Protein AF-A0A3E1DWM0-F1 (afdb_monomer_lite)

Sequence (313 aa):
MKTPSNPVRLPIPLLAAGVLSLGSLPLTLEAAPRDLDRDGRPNISDSDIDNDGLPNGRDRNVDGGVARSGPLRGRYIGDRLNNDNKAESDIDGDGLSDDSSAEKDIDGDGRSDDSPSETDIDGDGRSDDSPSESDIDGDGKADDSADENDIDGDGIKDEFDDDGDGDGRDDDDDNDDDGDGRGDADDSDDDGDGVDDEDEVSVIAPGVVGDGSAPVALTGLRYKFAEGDDQETEILSFTSATGGVKTEVADVDGFTYTYSPNSTTAVVTVQYGVGKYDEFTFDFATGSFIRKRYRENLLERTKTGNFALVVAS

Foldseek 3Di:
DDDDDDDDDDDDDDDDPDPPPPPPPPPPPPPDFDQFQPQPDHLLQDQQRQQCPDGQLQFQQRQWDQRCDGPRHRDITDDPAGLLDLVQFQRSVRPDGLLDLVQQQRSSNPDGLLDLPQQQRSSNPDGLLDLPAFQRSSNNDGLLDLVAFQSSSNNAGLLADQQRSSNNDGLVRDQQSSSNNDGPVRDQCSSSNNAGLVRLPDDPQQACLDPLWDDPACAQWKKAWAWDSRRQRWIWHRNDRFKTWTDGPPDIAIWGWDWAGDTQWIWMWTGRDDQWIKIWIDGSNRQKIWIFTTHNVDGDDIIITGMYIDDDD

Radius of gyration: 29.32 Å; chains: 1; bounding box: 111×58×64 Å

Secondary structure (DSSP, 8-state):
--PPPPP-PPPPP----------------PPPPP-SS-SS--GGG-SSTT-SSS-GGG-TTTT-SB-SSTTTTTSB-S-S--TT-TT---TT-SSS-TT-TT---TT-SSS-TT-TT---TT-SSS-TT-TT---TT-SSS-TT-TT---TT-SSS-GGG-SSTT-SSS-GGG-S-TT-SSS-TTS-S-TTSSSS-TTTS-----S---SSSS--S--TT-EEEEEESSS----EEE--SSSEEEEEETTEEEEEEEEEEEETTEEEEEEEEETTEEEEEEEETTTTEEEEEEEETTEEEEEEEEEEEE----

pLDDT: mean 83.76, std 17.11, range [36.0, 98.25]

Structure (mmCIF, N/CA/C/O backbone):
data_AF-A0A3E1DWM0-F1
#
_entry.id   AF-A0A3E1DWM0-F1
#
loop_
_atom_site.group_PDB
_atom_site.id
_atom_site.type_symbol
_atom_site.label_atom_id
_atom_site.label_alt_id
_atom_site.label_comp_id
_atom_site.label_asym_id
_atom_site.label_entity_id
_atom_site.label_seq_id
_atom_site.pdbx_PDB_ins_code
_atom_site.Cartn_x
_atom_site.Cartn_y
_atom_site.Cartn_z
_atom_site.occupancy
_atom_site.B_iso_or_equiv
_atom_site.auth_seq_id
_atom_site.auth_comp_id
_atom_site.auth_asym_id
_atom_site.auth_atom_id
_atom_site.pdbx_PDB_model_num
ATOM 1 N N . MET A 1 1 ? 88.925 -34.215 -24.231 1.00 50.19 1 MET A N 1
ATOM 2 C CA . MET A 1 1 ? 87.473 -34.085 -24.477 1.00 50.19 1 MET A CA 1
ATOM 3 C C . MET A 1 1 ? 86.787 -35.176 -23.683 1.00 50.19 1 MET A C 1
ATOM 5 O O . MET A 1 1 ? 86.954 -36.343 -24.002 1.00 50.19 1 MET A O 1
ATOM 9 N N . LYS A 1 2 ? 86.208 -34.802 -22.542 1.00 46.47 2 LYS A N 1
ATOM 10 C CA . LYS A 1 2 ? 85.783 -35.716 -21.479 1.00 46.47 2 LYS A CA 1
ATOM 11 C C . LYS A 1 2 ? 84.257 -35.699 -21.454 1.00 46.47 2 LYS A C 1
ATOM 13 O O . LYS A 1 2 ? 83.664 -34.631 -21.351 1.00 46.47 2 LYS A O 1
ATOM 18 N N . THR A 1 3 ? 83.669 -36.867 -21.657 1.00 46.03 3 THR A N 1
ATOM 19 C CA . THR A 1 3 ? 82.230 -37.138 -21.643 1.00 46.03 3 THR A CA 1
ATOM 20 C C . THR A 1 3 ? 81.609 -36.731 -20.299 1.00 46.03 3 THR A C 1
ATOM 22 O O . THR A 1 3 ? 82.227 -36.980 -19.259 1.00 46.03 3 THR A O 1
ATOM 25 N N . PRO A 1 4 ? 80.421 -36.095 -20.278 1.00 50.09 4 PRO A N 1
ATOM 26 C CA . PRO A 1 4 ? 79.774 -35.716 -19.031 1.00 50.09 4 PRO A CA 1
ATOM 27 C C . PRO A 1 4 ? 79.092 -36.925 -18.377 1.00 50.09 4 PRO A C 1
ATOM 29 O O . PRO A 1 4 ? 78.392 -37.709 -19.015 1.00 50.09 4 PRO A O 1
ATOM 32 N N . SER A 1 5 ? 79.349 -37.061 -17.082 1.00 50.28 5 SER A N 1
ATOM 33 C CA . SER A 1 5 ? 78.816 -38.051 -16.152 1.00 50.28 5 SER A CA 1
ATOM 34 C C . SER A 1 5 ? 77.384 -37.715 -15.716 1.00 50.28 5 SER A C 1
ATOM 36 O O . SER A 1 5 ? 77.127 -36.601 -15.263 1.00 50.28 5 SER A O 1
ATOM 38 N N . ASN A 1 6 ? 76.487 -38.702 -15.794 1.00 44.97 6 ASN A N 1
ATOM 39 C CA . ASN A 1 6 ? 75.121 -38.679 -15.255 1.00 44.97 6 ASN A CA 1
ATOM 40 C C . ASN A 1 6 ? 75.083 -38.440 -13.733 1.00 44.97 6 ASN A C 1
ATOM 42 O O . ASN A 1 6 ? 75.775 -39.160 -13.007 1.00 44.97 6 ASN A O 1
ATOM 46 N N . PRO A 1 7 ? 74.189 -37.573 -13.222 1.00 47.88 7 PRO A N 1
ATOM 47 C CA . PRO A 1 7 ? 73.792 -37.603 -11.822 1.00 47.88 7 PRO A CA 1
ATOM 48 C C . PRO A 1 7 ? 72.501 -38.422 -11.590 1.00 47.88 7 PRO A C 1
ATOM 50 O O . PRO A 1 7 ? 71.431 -38.129 -12.111 1.00 47.88 7 PRO A O 1
ATOM 53 N N . VAL A 1 8 ? 72.685 -39.494 -10.815 1.00 44.50 8 VAL A N 1
ATOM 54 C CA . VAL A 1 8 ? 71.842 -40.119 -9.772 1.00 44.50 8 VAL A CA 1
ATOM 55 C C . VAL A 1 8 ? 70.334 -39.784 -9.731 1.00 44.50 8 VAL A C 1
ATOM 57 O O . VAL A 1 8 ? 69.932 -38.681 -9.372 1.00 44.50 8 VAL A O 1
ATOM 60 N N . ARG A 1 9 ? 69.494 -40.812 -9.949 1.00 43.44 9 ARG A N 1
ATOM 61 C CA . ARG A 1 9 ? 68.070 -40.848 -9.561 1.00 43.44 9 ARG A CA 1
ATOM 62 C C . ARG A 1 9 ? 67.940 -41.090 -8.051 1.00 43.44 9 ARG A C 1
ATOM 64 O O . ARG A 1 9 ? 68.366 -42.134 -7.564 1.00 43.44 9 ARG A O 1
ATOM 71 N N . LEU A 1 10 ? 67.315 -40.155 -7.339 1.00 45.75 10 LEU A N 1
ATOM 72 C CA . LEU A 1 10 ? 66.813 -40.342 -5.972 1.00 45.75 10 LEU A CA 1
ATOM 73 C C . LEU A 1 10 ? 65.446 -41.065 -6.006 1.00 45.75 10 LEU A C 1
ATOM 75 O O . LEU A 1 10 ? 64.678 -40.842 -6.946 1.00 45.75 10 LEU A O 1
ATOM 79 N N . PRO A 1 11 ? 65.124 -41.933 -5.028 1.00 43.66 11 PRO A N 1
ATOM 80 C CA . PRO A 1 11 ? 63.838 -42.623 -4.974 1.00 43.66 11 PRO A CA 1
ATOM 81 C C . PRO A 1 11 ? 62.716 -41.668 -4.535 1.00 43.66 11 PRO A C 1
ATOM 83 O O . PRO A 1 11 ? 62.858 -40.937 -3.558 1.00 43.66 11 PRO A O 1
ATOM 86 N N . ILE A 1 12 ? 61.596 -41.702 -5.259 1.00 45.56 12 ILE A N 1
ATOM 87 C CA . ILE A 1 12 ? 60.350 -41.003 -4.917 1.00 45.56 12 ILE A CA 1
ATOM 88 C C . ILE A 1 12 ? 59.654 -41.807 -3.806 1.00 45.56 12 ILE A C 1
ATOM 90 O O . ILE A 1 12 ? 59.365 -42.985 -4.037 1.00 45.56 12 ILE A O 1
ATOM 94 N N . PRO A 1 13 ? 59.369 -41.239 -2.620 1.00 43.28 13 PRO A N 1
ATOM 95 C CA . PRO A 1 13 ? 58.519 -41.907 -1.650 1.00 43.28 13 PRO A CA 1
ATOM 96 C C . PRO A 1 13 ? 57.056 -41.830 -2.106 1.00 43.28 13 PRO A C 1
ATOM 98 O O . PRO A 1 13 ? 56.538 -40.771 -2.452 1.00 43.28 13 PRO A O 1
ATOM 101 N N . LEU A 1 14 ? 56.410 -42.993 -2.103 1.00 40.00 14 LEU A N 1
ATOM 102 C CA . LEU A 1 14 ? 54.977 -43.194 -2.272 1.00 40.00 14 LEU A CA 1
ATOM 103 C C . LEU A 1 14 ? 54.240 -42.519 -1.101 1.00 40.00 14 LEU A C 1
ATOM 105 O O . LEU A 1 14 ? 54.298 -43.025 0.019 1.00 40.00 14 LEU A O 1
ATOM 109 N N . LEU A 1 15 ? 53.566 -41.389 -1.342 1.00 40.62 15 LEU A N 1
ATOM 110 C CA . LEU A 1 15 ? 52.611 -40.830 -0.383 1.00 40.62 15 LEU A CA 1
ATOM 111 C C . LEU A 1 15 ? 51.207 -41.324 -0.738 1.00 40.62 15 LEU A C 1
ATOM 113 O O . LEU A 1 15 ? 50.760 -41.211 -1.878 1.00 40.62 15 LEU A O 1
ATOM 117 N N . ALA A 1 16 ? 50.564 -41.930 0.253 1.00 39.81 16 ALA A N 1
ATOM 118 C CA . ALA A 1 16 ? 49.257 -42.552 0.170 1.00 39.81 16 ALA A CA 1
ATOM 119 C C . ALA A 1 16 ? 48.183 -41.582 -0.347 1.00 39.81 16 ALA A C 1
ATOM 121 O O . ALA A 1 16 ? 48.083 -40.444 0.110 1.00 39.81 16 ALA A O 1
ATOM 122 N N . ALA A 1 17 ? 47.351 -42.076 -1.265 1.00 41.78 17 ALA A N 1
ATOM 123 C CA . ALA A 1 17 ? 46.104 -41.443 -1.660 1.00 41.78 17 ALA A CA 1
ATOM 124 C C . ALA A 1 17 ? 45.137 -41.449 -0.465 1.00 41.78 17 ALA A C 1
ATOM 126 O O . ALA A 1 17 ? 44.418 -42.419 -0.231 1.00 41.78 17 ALA A O 1
ATOM 127 N N . GLY A 1 18 ? 45.154 -40.371 0.316 1.00 36.00 18 GLY A N 1
ATOM 128 C CA . GLY A 1 18 ? 44.034 -40.008 1.167 1.00 36.00 18 GLY A CA 1
ATOM 129 C C . GLY A 1 18 ? 42.954 -39.417 0.275 1.00 36.00 18 GLY A C 1
ATOM 130 O O . GLY A 1 18 ? 43.118 -38.316 -0.245 1.00 36.00 18 GLY A O 1
ATOM 131 N N . VAL A 1 19 ? 41.876 -40.165 0.063 1.00 44.84 19 VAL A N 1
ATOM 132 C CA . VAL A 1 19 ? 40.652 -39.635 -0.535 1.00 44.84 19 VAL A CA 1
ATOM 133 C C . VAL A 1 19 ? 40.092 -38.630 0.469 1.00 44.84 19 VAL A C 1
ATOM 135 O O . VAL A 1 19 ? 39.430 -39.015 1.430 1.00 44.84 19 VAL A O 1
ATOM 138 N N . LEU A 1 20 ? 40.398 -37.342 0.295 1.00 39.47 20 LEU A N 1
ATOM 139 C CA . LEU A 1 20 ? 39.540 -36.308 0.855 1.00 39.47 20 LEU A CA 1
ATOM 140 C C . LEU A 1 20 ? 38.238 -36.393 0.067 1.00 39.47 20 LEU A C 1
ATOM 142 O O . LEU A 1 20 ? 38.153 -35.945 -1.074 1.00 39.47 20 LEU A O 1
ATOM 146 N N . SER A 1 21 ? 37.243 -37.022 0.684 1.00 42.66 21 SER A N 1
ATOM 147 C CA . SER A 1 21 ? 35.851 -36.769 0.360 1.00 42.66 21 SER A CA 1
ATOM 148 C C . SER A 1 21 ? 35.626 -35.279 0.598 1.00 42.66 21 SER A C 1
ATOM 150 O O . SER A 1 21 ? 35.383 -34.863 1.729 1.00 42.66 21 SER A O 1
ATOM 152 N N . LEU A 1 22 ? 35.776 -34.470 -0.452 1.00 46.69 22 LEU A N 1
ATOM 153 C CA . LEU A 1 22 ? 35.145 -33.162 -0.511 1.00 46.69 22 LEU A CA 1
ATOM 154 C C . LEU A 1 22 ? 33.659 -33.463 -0.378 1.00 46.69 22 LEU A C 1
ATOM 156 O O . LEU A 1 22 ? 33.051 -33.999 -1.302 1.00 46.69 22 LEU A O 1
ATOM 160 N N . GLY A 1 23 ? 33.123 -33.251 0.824 1.00 40.44 23 GLY A N 1
ATOM 161 C CA . GLY A 1 23 ? 31.688 -33.243 1.020 1.00 40.44 23 GLY A CA 1
ATOM 162 C C . GLY A 1 23 ? 31.119 -32.320 -0.042 1.00 40.44 23 GLY A C 1
ATOM 163 O O . GLY A 1 23 ? 31.532 -31.164 -0.137 1.00 40.44 23 GLY A O 1
ATOM 164 N N . SER A 1 24 ? 30.260 -32.867 -0.893 1.00 51.25 24 SER A N 1
ATOM 165 C CA . SER A 1 24 ? 29.415 -32.086 -1.775 1.00 51.25 24 SER A CA 1
ATOM 166 C C . SER A 1 24 ? 28.518 -31.259 -0.867 1.00 51.25 24 SER A C 1
ATOM 168 O O . SER A 1 24 ? 27.457 -31.713 -0.450 1.00 51.25 24 SER A O 1
ATOM 170 N N . LEU A 1 25 ? 28.996 -30.079 -0.475 1.00 46.84 25 LEU A N 1
ATOM 171 C CA . LEU A 1 25 ? 28.098 -29.022 -0.061 1.00 46.84 25 LEU A CA 1
ATOM 172 C C . LEU A 1 25 ? 27.201 -28.789 -1.280 1.00 46.84 25 LEU A C 1
ATOM 174 O O . LEU A 1 25 ? 27.746 -28.651 -2.383 1.00 46.84 25 LEU A O 1
ATOM 178 N N . PRO A 1 26 ? 25.868 -28.829 -1.144 1.00 48.09 26 PRO A N 1
ATOM 179 C CA . PRO A 1 26 ? 25.040 -28.274 -2.191 1.00 48.09 26 PRO A CA 1
ATOM 180 C C . PRO A 1 26 ? 25.473 -26.813 -2.308 1.00 48.09 26 PRO A C 1
ATOM 182 O O . PRO A 1 26 ? 25.295 -26.033 -1.379 1.00 48.09 26 PRO A O 1
ATOM 185 N N . LEU A 1 27 ? 26.142 -26.472 -3.410 1.00 45.16 27 LEU A N 1
ATOM 186 C CA . LEU A 1 27 ? 26.156 -25.095 -3.859 1.00 45.16 27 LEU A CA 1
ATOM 187 C C . LEU A 1 27 ? 24.697 -24.862 -4.247 1.00 45.16 27 LEU A C 1
ATOM 189 O O . LEU A 1 27 ? 24.260 -25.327 -5.301 1.00 45.16 27 LEU A O 1
ATOM 193 N N . THR A 1 28 ? 23.913 -24.277 -3.348 1.00 43.97 28 THR A N 1
ATOM 194 C CA . THR A 1 28 ? 22.756 -23.511 -3.786 1.00 43.97 28 THR A CA 1
ATOM 195 C C . THR A 1 28 ? 23.352 -22.450 -4.693 1.00 43.97 28 THR A C 1
ATOM 197 O O . THR A 1 28 ? 24.105 -21.582 -4.261 1.00 43.97 28 THR A O 1
ATOM 200 N N . LEU A 1 29 ? 23.189 -22.657 -5.995 1.00 45.78 29 LEU A N 1
ATOM 201 C CA . LEU A 1 29 ? 23.486 -21.646 -6.983 1.00 45.78 29 LEU A CA 1
ATOM 202 C C . LEU A 1 29 ? 22.360 -20.628 -6.809 1.00 45.78 29 LEU A C 1
ATOM 204 O O . LEU A 1 29 ? 21.345 -20.739 -7.486 1.00 45.78 29 LEU A O 1
ATOM 208 N N . GLU A 1 30 ? 22.479 -19.735 -5.824 1.00 52.91 30 GLU A N 1
ATOM 209 C CA . GLU A 1 30 ? 21.733 -18.481 -5.885 1.00 52.91 30 GLU A CA 1
ATOM 210 C C . GLU A 1 30 ? 22.086 -17.888 -7.242 1.00 52.91 30 GLU A C 1
ATOM 212 O O . GLU A 1 30 ? 23.272 -17.765 -7.588 1.00 52.91 30 GLU A O 1
ATOM 217 N N . ALA A 1 31 ? 21.062 -17.680 -8.070 1.00 62.19 31 ALA A N 1
ATOM 218 C CA . ALA A 1 31 ? 21.239 -16.913 -9.283 1.00 62.19 31 ALA A CA 1
ATOM 219 C C . ALA A 1 31 ? 21.924 -15.608 -8.864 1.00 62.19 31 ALA A C 1
ATOM 221 O O . ALA A 1 31 ? 21.598 -15.044 -7.822 1.00 62.19 31 ALA A O 1
ATOM 222 N N . ALA A 1 32 ? 22.951 -15.195 -9.608 1.00 75.38 32 ALA A N 1
ATOM 223 C CA . ALA A 1 32 ? 23.491 -13.866 -9.374 1.00 75.38 32 ALA A CA 1
ATOM 224 C C . ALA A 1 32 ? 22.318 -12.878 -9.504 1.00 75.38 32 ALA A C 1
ATOM 226 O O . ALA A 1 32 ? 21.522 -13.083 -10.428 1.00 75.38 32 ALA A O 1
ATOM 227 N N . PRO A 1 33 ? 22.200 -11.884 -8.605 1.00 88.44 33 PRO A N 1
ATOM 228 C CA . PRO A 1 33 ? 21.147 -10.886 -8.721 1.00 88.44 33 PRO A CA 1
ATOM 229 C C . PRO A 1 33 ? 21.200 -10.252 -10.114 1.00 88.44 33 PRO A C 1
ATOM 231 O O . PRO A 1 33 ? 22.286 -10.180 -10.714 1.00 88.44 33 PRO A O 1
ATOM 234 N N . ARG A 1 34 ? 20.038 -9.876 -10.649 1.00 94.75 34 ARG A N 1
ATOM 235 C CA . ARG A 1 34 ? 19.953 -9.264 -11.975 1.00 94.75 34 ARG A CA 1
ATOM 236 C C . ARG A 1 34 ? 20.697 -7.923 -11.966 1.00 94.75 34 ARG A C 1
ATOM 238 O O . ARG A 1 34 ? 20.786 -7.270 -10.938 1.00 94.75 34 ARG A O 1
ATOM 245 N N . ASP A 1 35 ? 21.352 -7.632 -13.082 1.00 96.81 35 ASP A N 1
ATOM 246 C CA . ASP A 1 35 ? 22.230 -6.473 -13.312 1.00 96.81 35 ASP A CA 1
ATOM 247 C C . ASP A 1 35 ? 22.172 -6.224 -14.828 1.00 96.81 35 ASP A C 1
ATOM 249 O O . ASP A 1 35 ? 22.912 -6.843 -15.621 1.00 96.81 35 ASP A O 1
ATOM 253 N N . LEU A 1 36 ? 21.150 -5.471 -15.245 1.00 96.06 36 LEU A N 1
ATOM 254 C CA . LEU A 1 36 ? 20.782 -5.292 -16.651 1.00 96.06 36 LEU A CA 1
ATOM 255 C C . LEU A 1 36 ? 21.863 -4.532 -17.427 1.00 96.06 36 LEU A C 1
ATOM 257 O O . LEU A 1 36 ? 22.281 -4.964 -18.520 1.00 96.06 36 LEU A O 1
ATOM 261 N N . ASP A 1 37 ? 22.377 -3.454 -16.846 1.00 96.50 37 ASP A N 1
ATOM 262 C CA . ASP A 1 37 ? 23.362 -2.576 -17.465 1.00 96.50 37 ASP A CA 1
ATOM 263 C C . ASP A 1 37 ? 24.828 -3.040 -17.342 1.00 96.50 37 ASP A C 1
ATOM 265 O O . ASP A 1 37 ? 25.705 -2.627 -18.129 1.00 96.50 37 ASP A O 1
ATOM 269 N N . ARG A 1 38 ? 25.073 -4.005 -16.450 1.00 96.25 38 ARG A N 1
ATOM 270 C CA . ARG A 1 38 ? 26.362 -4.632 -16.142 1.00 96.25 38 ARG A CA 1
ATOM 271 C C . ARG A 1 38 ? 27.353 -3.694 -15.481 1.00 96.25 38 ARG A C 1
ATOM 273 O O . ARG A 1 38 ? 28.566 -3.910 -15.648 1.00 96.25 38 ARG A O 1
ATOM 280 N N . ASP A 1 39 ? 26.901 -2.650 -14.803 1.00 95.50 39 ASP A N 1
ATOM 281 C CA . ASP A 1 39 ? 27.764 -1.700 -14.108 1.00 95.50 39 ASP A CA 1
ATOM 282 C C . ASP A 1 39 ? 28.339 -2.272 -12.793 1.00 95.50 39 ASP A C 1
ATOM 284 O O . ASP A 1 39 ? 29.388 -1.812 -12.311 1.00 95.50 39 ASP A O 1
ATOM 288 N N . GLY A 1 40 ? 27.745 -3.370 -12.312 1.00 95.56 40 GLY A N 1
ATOM 289 C CA . GLY A 1 40 ? 28.127 -4.090 -11.104 1.00 95.56 40 GLY A CA 1
ATOM 290 C C . GLY A 1 40 ? 27.247 -3.797 -9.889 1.00 95.56 40 GLY A C 1
ATOM 291 O O . GLY A 1 40 ? 27.594 -4.274 -8.798 1.00 95.56 40 GLY A O 1
ATOM 292 N N . ARG A 1 41 ? 26.165 -3.034 -10.053 1.00 95.75 41 ARG A N 1
ATOM 293 C CA . ARG A 1 41 ? 25.054 -2.905 -9.110 1.00 95.75 41 ARG A CA 1
ATOM 294 C C . ARG A 1 41 ? 23.921 -3.837 -9.538 1.00 95.75 41 ARG A C 1
ATOM 296 O O . ARG A 1 41 ? 23.683 -3.995 -10.725 1.00 95.75 41 ARG A O 1
ATOM 303 N N . PRO A 1 42 ? 23.293 -4.545 -8.594 1.00 96.69 42 PRO A N 1
ATOM 304 C CA . PRO A 1 42 ? 22.102 -5.308 -8.916 1.00 96.69 42 PRO A CA 1
ATOM 305 C C . PRO A 1 42 ? 20.882 -4.384 -9.010 1.00 96.69 42 PRO A C 1
ATOM 307 O O . PRO A 1 42 ? 20.846 -3.422 -8.242 1.00 96.69 42 PRO A O 1
ATOM 310 N N . ASN A 1 43 ? 19.924 -4.720 -9.883 1.00 97.00 43 ASN A N 1
ATOM 311 C CA . ASN A 1 43 ? 18.725 -3.927 -10.198 1.00 97.00 43 ASN A CA 1
ATOM 312 C C . ASN A 1 43 ? 18.013 -3.380 -8.947 1.00 97.00 43 ASN A C 1
ATOM 314 O O . ASN A 1 43 ? 18.026 -2.170 -8.786 1.00 97.00 43 ASN A O 1
ATOM 318 N N . ILE A 1 44 ? 17.660 -4.249 -7.985 1.00 94.19 44 ILE A N 1
ATOM 319 C CA . ILE A 1 44 ? 17.107 -3.938 -6.637 1.00 94.19 44 ILE A CA 1
ATOM 320 C C . ILE A 1 44 ? 17.850 -2.861 -5.806 1.00 94.19 44 ILE A C 1
ATOM 322 O O . ILE A 1 44 ? 17.548 -2.573 -4.652 1.00 94.19 44 ILE A O 1
ATOM 326 N N . SER A 1 45 ? 19.000 -2.373 -6.265 1.00 94.75 45 SER A N 1
ATOM 327 C CA . SER A 1 45 ? 19.748 -1.307 -5.588 1.00 94.75 45 SER A CA 1
ATOM 328 C C . SER A 1 45 ? 20.455 -0.365 -6.562 1.00 94.75 45 SER A C 1
ATOM 330 O O . SER A 1 45 ? 21.381 0.370 -6.168 1.00 94.75 45 SER A O 1
ATOM 332 N N . ASP A 1 46 ? 20.099 -0.451 -7.839 1.00 97.06 46 ASP A N 1
ATOM 333 C CA . ASP A 1 46 ? 20.609 0.401 -8.891 1.00 97.06 46 ASP A CA 1
ATOM 334 C C . ASP A 1 46 ? 19.609 1.511 -9.172 1.00 97.06 46 ASP A C 1
ATOM 336 O O . ASP A 1 46 ? 18.459 1.260 -9.467 1.00 97.06 46 ASP A O 1
ATOM 340 N N . SER A 1 47 ? 20.064 2.754 -9.093 1.00 96.50 47 SER A N 1
ATOM 341 C CA . SER A 1 47 ? 19.196 3.931 -9.186 1.00 96.50 47 SER A CA 1
ATOM 342 C C . SER A 1 47 ? 18.926 4.395 -10.626 1.00 96.50 47 SER A C 1
ATOM 344 O O . SER A 1 47 ? 18.402 5.492 -10.806 1.00 96.50 47 SER A O 1
ATOM 346 N N . ASP A 1 48 ? 19.478 3.691 -11.617 1.00 97.81 48 ASP A N 1
ATOM 347 C CA . ASP A 1 48 ? 19.405 3.967 -13.066 1.00 97.81 48 ASP A CA 1
ATOM 348 C C . ASP A 1 48 ? 19.668 2.633 -13.791 1.00 97.81 48 ASP A C 1
ATOM 350 O O . ASP A 1 48 ? 20.761 2.411 -14.324 1.00 97.81 48 ASP A O 1
ATOM 354 N N . ILE A 1 49 ? 18.701 1.712 -13.702 1.00 97.81 49 ILE A N 1
ATOM 355 C CA . ILE A 1 49 ? 18.838 0.272 -14.014 1.00 97.81 49 ILE A CA 1
ATOM 356 C C . ILE A 1 49 ? 19.326 -0.006 -15.442 1.00 97.81 49 ILE A C 1
ATOM 358 O O . ILE A 1 49 ? 20.079 -0.958 -15.697 1.00 97.81 49 ILE A O 1
ATOM 362 N N . ASP A 1 50 ? 18.922 0.822 -16.396 1.00 97.44 50 ASP A N 1
ATOM 363 C CA . ASP A 1 50 ? 19.279 0.691 -17.805 1.00 97.44 50 ASP A CA 1
ATOM 364 C C . ASP A 1 50 ? 20.436 1.647 -18.218 1.00 97.44 50 ASP A C 1
ATOM 366 O O . ASP A 1 50 ? 20.980 1.588 -19.338 1.00 97.44 50 ASP A O 1
ATOM 370 N N . ASN A 1 51 ? 20.877 2.500 -17.287 1.00 97.81 51 ASN A N 1
ATOM 371 C CA . ASN A 1 51 ? 21.936 3.494 -17.422 1.00 97.81 51 ASN A CA 1
ATOM 372 C C . ASN A 1 51 ? 21.677 4.528 -18.546 1.00 97.81 51 ASN A C 1
ATOM 374 O O . ASN A 1 51 ? 22.632 5.056 -19.162 1.00 97.81 51 ASN A O 1
ATOM 378 N N . ASP A 1 52 ? 20.411 4.790 -18.881 1.00 97.56 52 ASP A N 1
ATOM 379 C CA . ASP A 1 52 ? 19.906 5.841 -19.773 1.00 97.56 52 ASP A CA 1
ATOM 380 C C . ASP A 1 52 ? 20.262 7.244 -19.254 1.00 97.56 52 ASP A C 1
ATOM 382 O O . ASP A 1 52 ? 20.498 8.176 -20.046 1.00 97.56 52 ASP A O 1
ATOM 386 N N . GLY A 1 53 ? 20.424 7.397 -17.943 1.00 96.88 53 GLY A N 1
ATOM 387 C CA . GLY A 1 53 ? 20.668 8.680 -17.296 1.00 96.88 53 GLY A CA 1
ATOM 388 C C . GLY A 1 53 ? 19.396 9.401 -16.854 1.00 96.88 53 GLY A C 1
ATOM 389 O O . GLY A 1 53 ? 19.470 10.618 -16.609 1.00 96.88 53 GLY A O 1
ATOM 390 N N . LEU A 1 54 ? 18.273 8.692 -16.783 1.00 97.44 54 LEU A N 1
ATOM 391 C CA . LEU A 1 54 ? 17.115 9.023 -15.965 1.00 97.44 54 LEU A CA 1
ATOM 392 C C . LEU A 1 54 ? 17.171 8.138 -14.707 1.00 97.44 54 LEU A C 1
ATOM 394 O O . LEU A 1 54 ? 17.498 6.969 -14.821 1.00 97.44 54 LEU A O 1
ATOM 398 N N . PRO A 1 55 ? 16.978 8.693 -13.500 1.00 97.31 55 PRO A N 1
ATOM 399 C CA . PRO A 1 55 ? 16.798 7.853 -12.320 1.00 97.31 55 PRO A CA 1
ATOM 400 C C . PRO A 1 55 ? 15.441 7.140 -12.383 1.00 97.31 55 PRO A C 1
ATOM 402 O O . PRO A 1 55 ? 14.524 7.739 -12.947 1.00 97.31 55 PRO A O 1
ATOM 405 N N . ASN A 1 56 ? 15.333 5.957 -11.771 1.00 97.44 56 ASN A N 1
ATOM 406 C CA . ASN A 1 56 ? 14.187 5.049 -11.924 1.00 97.44 56 ASN A CA 1
ATOM 407 C C . ASN A 1 56 ? 12.814 5.722 -11.725 1.00 97.44 56 ASN A C 1
ATOM 409 O O . ASN A 1 56 ? 12.111 5.844 -12.716 1.00 97.44 56 ASN A O 1
ATOM 413 N N . GLY A 1 57 ? 12.530 6.371 -10.586 1.00 94.50 57 GLY A N 1
ATOM 414 C CA . GLY A 1 57 ? 11.281 7.146 -10.370 1.00 94.50 57 GLY A CA 1
ATOM 415 C C . GLY A 1 57 ? 11.117 8.437 -11.181 1.00 94.50 57 GLY A C 1
ATOM 416 O O . GLY A 1 57 ? 10.522 9.434 -10.767 1.00 94.50 57 GLY A O 1
ATOM 417 N N . ARG A 1 58 ? 11.789 8.533 -12.331 1.00 95.75 58 ARG A N 1
ATOM 418 C CA . ARG A 1 58 ? 11.543 9.511 -13.407 1.00 95.75 58 ARG A CA 1
ATOM 419 C C . ARG A 1 58 ? 11.677 8.885 -14.791 1.00 95.75 58 ARG A C 1
ATOM 421 O O . ARG A 1 58 ? 11.660 9.632 -15.786 1.00 95.75 58 ARG A O 1
ATOM 428 N N . ASP A 1 59 ? 11.918 7.586 -14.855 1.00 97.50 59 ASP A N 1
ATOM 429 C CA . ASP A 1 59 ? 12.072 6.813 -16.063 1.00 97.50 59 ASP A CA 1
ATOM 430 C C . ASP A 1 59 ? 10.837 5.946 -16.261 1.00 97.50 59 ASP A C 1
ATOM 432 O O . ASP A 1 59 ? 10.584 5.006 -15.533 1.00 97.50 59 ASP A O 1
ATOM 436 N N . ARG A 1 60 ? 10.093 6.240 -17.322 1.00 96.75 60 ARG A N 1
ATOM 437 C CA . ARG A 1 60 ? 8.810 5.585 -17.625 1.00 96.75 60 ARG A CA 1
ATOM 438 C C . ARG A 1 60 ? 8.980 4.210 -18.271 1.00 96.75 60 ARG A C 1
ATOM 440 O O . ARG A 1 60 ? 8.078 3.731 -18.957 1.00 96.75 60 ARG A O 1
ATOM 447 N N . ASN A 1 61 ? 10.206 3.715 -18.250 1.00 97.25 61 ASN A N 1
ATOM 448 C CA . ASN A 1 61 ? 10.626 2.410 -18.715 1.00 97.25 61 ASN A CA 1
ATOM 449 C C . ASN A 1 61 ? 11.916 2.068 -17.958 1.00 97.25 61 ASN A C 1
ATOM 451 O O . ASN A 1 61 ? 13.004 2.112 -18.541 1.00 97.25 61 ASN A O 1
ATOM 455 N N . VAL A 1 62 ? 11.784 1.838 -16.649 1.00 97.81 62 VAL A N 1
ATOM 456 C CA . VAL A 1 62 ? 12.898 1.714 -15.690 1.00 97.81 62 VAL A CA 1
ATOM 457 C C . VAL A 1 62 ? 13.949 0.706 -16.156 1.00 97.81 62 VAL A C 1
ATOM 459 O O . VAL A 1 62 ? 15.151 0.991 -16.164 1.00 97.81 62 VAL A O 1
ATOM 462 N N . ASP A 1 63 ? 13.512 -0.466 -16.609 1.00 96.69 63 ASP A N 1
ATOM 463 C CA . ASP A 1 63 ? 14.417 -1.522 -17.052 1.00 96.69 63 ASP A CA 1
ATOM 464 C C . ASP A 1 63 ? 14.972 -1.294 -18.484 1.00 96.69 63 ASP A C 1
ATOM 466 O O . ASP A 1 63 ? 15.903 -1.987 -18.934 1.00 96.69 63 ASP A O 1
ATOM 470 N N . GLY A 1 64 ? 14.439 -0.306 -19.216 1.00 97.00 64 GLY A N 1
ATOM 471 C CA . GLY A 1 64 ? 14.420 -0.311 -20.672 1.00 97.00 64 GLY A CA 1
ATOM 472 C C . GLY A 1 64 ? 14.756 1.015 -21.364 1.00 97.00 64 GLY A C 1
ATOM 473 O O . GLY A 1 64 ? 13.937 1.903 -21.602 1.00 97.00 64 GLY A O 1
ATOM 474 N N . GLY A 1 65 ? 15.939 1.081 -21.963 1.00 97.06 65 GLY A N 1
ATOM 475 C CA . GLY A 1 65 ? 16.316 2.275 -22.712 1.00 97.06 65 GLY A CA 1
ATOM 476 C C . GLY A 1 65 ? 17.701 2.209 -23.325 1.00 97.06 65 GLY A C 1
ATOM 477 O O . GLY A 1 65 ? 18.309 1.148 -23.514 1.00 97.06 65 GLY A O 1
ATOM 478 N N . VAL A 1 66 ? 18.176 3.356 -23.822 1.00 98.19 66 VAL A N 1
ATOM 479 C CA . VAL A 1 66 ? 19.473 3.432 -24.509 1.00 98.19 66 VAL A CA 1
ATOM 480 C C . VAL A 1 66 ? 20.519 3.971 -23.554 1.00 98.19 66 VAL A C 1
ATOM 482 O O . VAL A 1 66 ? 20.787 5.177 -23.546 1.00 98.19 66 VAL A O 1
ATOM 485 N N . ALA A 1 67 ? 21.217 3.044 -22.900 1.00 98.12 67 ALA A N 1
ATOM 486 C CA . ALA A 1 67 ? 22.327 3.324 -22.004 1.00 98.12 67 ALA A CA 1
ATOM 487 C C . ALA A 1 67 ? 23.234 4.451 -22.515 1.00 98.12 67 ALA A C 1
ATOM 489 O O . ALA A 1 67 ? 23.883 4.362 -23.571 1.00 98.12 67 ALA A O 1
ATOM 490 N N . ARG A 1 68 ? 23.343 5.533 -21.756 1.00 98.00 68 ARG A N 1
ATOM 491 C CA . ARG A 1 68 ? 24.253 6.657 -22.037 1.00 98.00 68 ARG A CA 1
ATOM 492 C C . ARG A 1 68 ? 25.593 6.499 -21.340 1.00 98.00 68 ARG A C 1
ATOM 494 O O . ARG A 1 68 ? 26.572 7.162 -21.724 1.00 98.00 68 ARG A O 1
ATOM 501 N N . SER A 1 69 ? 25.630 5.586 -20.385 1.00 96.38 69 SER A N 1
ATOM 502 C CA . SER A 1 69 ? 26.659 5.360 -19.389 1.00 96.38 69 SER A CA 1
ATOM 503 C C . SER A 1 69 ? 27.039 3.866 -19.337 1.00 96.38 69 SER A C 1
ATOM 505 O O . SER A 1 69 ? 26.590 3.066 -20.158 1.00 96.38 69 SER A O 1
ATOM 507 N N . GLY A 1 70 ? 27.996 3.522 -18.478 1.00 95.56 70 GLY A N 1
ATOM 508 C CA . GLY A 1 70 ? 28.329 2.131 -18.180 1.00 95.56 70 GLY A CA 1
ATOM 509 C C . GLY A 1 70 ? 28.944 1.283 -19.312 1.00 95.56 70 GLY A C 1
ATOM 510 O O . GLY A 1 70 ? 29.349 1.776 -20.379 1.00 95.56 70 GLY A O 1
ATOM 511 N N . PRO A 1 71 ? 29.091 -0.032 -19.069 1.00 97.06 71 PRO A N 1
ATOM 512 C CA . PRO A 1 71 ? 29.687 -0.988 -20.010 1.00 97.06 71 PRO A CA 1
ATOM 513 C C . PRO A 1 71 ? 28.864 -1.229 -21.278 1.00 97.06 71 PRO A C 1
ATOM 515 O O . PRO A 1 71 ? 29.411 -1.689 -22.291 1.00 97.06 71 PRO A O 1
ATOM 518 N N . LEU A 1 72 ? 27.570 -0.921 -21.233 1.00 97.12 72 LEU A N 1
ATOM 519 C CA . LEU A 1 72 ? 26.627 -1.121 -22.326 1.00 97.12 72 LEU A CA 1
ATOM 520 C C . LEU A 1 72 ? 26.276 0.158 -23.100 1.00 97.12 72 LEU A C 1
ATOM 522 O O . LEU A 1 72 ? 25.537 0.077 -24.077 1.00 97.12 72 LEU A O 1
ATOM 526 N N . ARG A 1 73 ? 26.919 1.292 -22.791 1.00 97.69 73 ARG A N 1
ATOM 527 C CA . ARG A 1 73 ? 26.759 2.581 -23.481 1.00 97.69 73 ARG A CA 1
ATOM 528 C C . ARG A 1 73 ? 26.505 2.490 -24.995 1.00 97.69 73 ARG A C 1
ATOM 530 O O . ARG A 1 73 ? 27.349 2.026 -25.772 1.00 97.69 73 ARG A O 1
ATOM 537 N N . GLY A 1 74 ? 25.385 3.062 -25.424 1.00 97.00 74 GLY A N 1
ATOM 538 C CA . GLY A 1 74 ? 24.903 3.151 -26.801 1.00 97.00 74 GLY A CA 1
ATOM 539 C C . GLY A 1 74 ? 24.138 1.916 -27.276 1.00 97.00 74 GLY A C 1
ATOM 540 O O . GLY A 1 74 ? 23.827 1.826 -28.467 1.00 97.00 74 GLY A O 1
ATOM 541 N N . ARG A 1 75 ? 23.887 0.948 -26.391 1.00 97.62 75 ARG A N 1
ATOM 542 C CA . ARG A 1 75 ? 23.036 -0.218 -26.644 1.00 97.62 75 ARG A CA 1
ATOM 543 C C . ARG A 1 75 ? 21.686 0.001 -25.974 1.00 97.62 75 ARG A C 1
ATOM 545 O O . ARG A 1 75 ? 21.610 0.750 -25.017 1.00 97.62 75 ARG A O 1
ATOM 552 N N . TYR A 1 76 ? 20.672 -0.659 -26.518 1.00 97.38 76 TYR A N 1
ATOM 553 C CA . TYR A 1 76 ? 19.381 -0.791 -25.859 1.00 97.38 76 TYR A CA 1
ATOM 554 C C . TYR A 1 76 ? 19.477 -1.895 -24.794 1.00 97.38 76 TYR A C 1
ATOM 556 O O . TYR A 1 76 ? 20.063 -2.947 -25.107 1.00 97.38 76 TYR A O 1
ATOM 564 N N . ILE A 1 77 ? 18.969 -1.631 -23.595 1.00 96.31 77 ILE A N 1
ATOM 565 C CA . ILE A 1 77 ? 18.933 -2.512 -22.415 1.00 96.31 77 ILE A CA 1
ATOM 566 C C . ILE A 1 77 ? 17.470 -2.842 -22.089 1.00 96.31 77 ILE A C 1
ATOM 568 O O . ILE A 1 77 ? 16.598 -2.162 -22.613 1.00 96.31 77 ILE A O 1
ATOM 572 N N . GLY A 1 78 ? 17.262 -3.961 -21.390 1.00 95.19 78 GLY A N 1
ATOM 573 C CA . GLY A 1 78 ? 15.954 -4.457 -20.962 1.00 95.19 78 GLY A CA 1
ATOM 574 C C . GLY A 1 78 ? 14.875 -4.480 -22.033 1.00 95.19 78 GLY A C 1
ATOM 575 O O . GLY A 1 78 ? 15.115 -4.875 -23.196 1.00 95.19 78 GLY A O 1
ATOM 576 N N . ASP A 1 79 ? 13.698 -4.101 -21.581 1.00 95.06 79 ASP A N 1
ATOM 577 C CA . ASP A 1 79 ? 12.403 -4.257 -22.194 1.00 95.06 79 ASP A CA 1
ATOM 578 C C . ASP A 1 79 ? 12.005 -3.017 -23.033 1.00 95.06 79 ASP A C 1
ATOM 580 O O . ASP A 1 79 ? 12.708 -2.012 -23.084 1.00 95.06 79 ASP A O 1
ATOM 584 N N . ARG A 1 80 ? 10.949 -3.106 -23.849 1.00 96.06 80 ARG A N 1
ATOM 585 C CA . ARG A 1 80 ? 10.314 -1.999 -24.598 1.00 96.06 80 ARG A CA 1
ATOM 586 C C . ARG A 1 80 ? 8.872 -1.734 -24.172 1.00 96.06 80 ARG A C 1
ATOM 588 O O . ARG A 1 80 ? 8.151 -1.054 -24.916 1.00 96.06 80 ARG A O 1
ATOM 595 N N . LEU A 1 81 ? 8.425 -2.373 -23.113 1.00 96.62 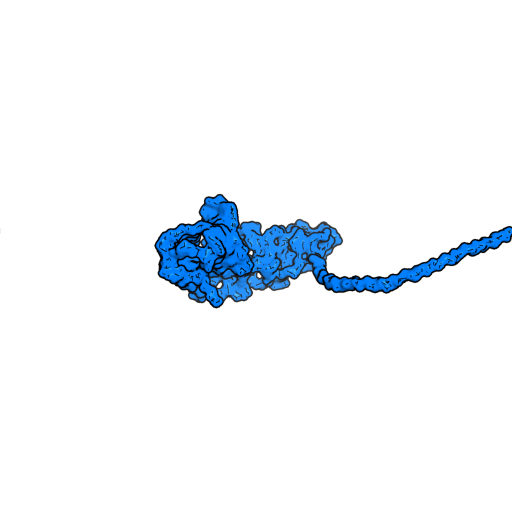81 LEU A N 1
ATOM 596 C CA . LEU A 1 81 ? 7.204 -2.036 -22.421 1.00 96.62 81 LEU A CA 1
ATOM 597 C C . LEU A 1 81 ? 7.539 -0.820 -21.551 1.00 96.62 81 LEU A C 1
ATOM 599 O O . LEU A 1 81 ? 8.663 -0.677 -21.111 1.00 96.62 81 LEU A O 1
ATOM 603 N N . ASN A 1 82 ? 6.637 0.148 -21.497 1.00 96.81 82 ASN A N 1
ATOM 604 C CA . ASN A 1 82 ? 6.764 1.220 -20.515 1.00 96.81 82 ASN A CA 1
ATOM 605 C C . ASN A 1 82 ? 6.128 0.704 -19.220 1.00 96.81 82 ASN A C 1
ATOM 607 O O . ASN A 1 82 ? 5.341 -0.236 -19.321 1.00 96.81 82 ASN A O 1
ATOM 611 N N . ASN A 1 83 ? 6.366 1.370 -18.095 1.00 96.25 83 ASN A N 1
ATOM 612 C CA . ASN A 1 83 ? 5.770 0.989 -16.812 1.00 96.25 83 ASN A CA 1
ATOM 613 C C . ASN A 1 83 ? 4.224 0.952 -16.901 1.00 96.25 83 ASN A C 1
ATOM 615 O O . ASN A 1 83 ? 3.629 -0.071 -16.614 1.00 96.25 83 ASN A O 1
ATOM 619 N N . ASP A 1 84 ? 3.604 1.936 -17.579 1.00 94.31 84 ASP A N 1
ATOM 620 C CA . ASP A 1 84 ? 2.145 2.019 -17.851 1.00 94.31 84 ASP A CA 1
ATOM 621 C C . ASP A 1 84 ? 1.538 0.932 -18.767 1.00 94.31 84 ASP A C 1
ATOM 623 O O . ASP A 1 84 ? 0.428 1.062 -19.310 1.00 94.31 84 ASP A O 1
ATOM 627 N N . ASN A 1 85 ? 2.299 -0.107 -19.090 1.00 95.81 85 ASN A N 1
ATOM 628 C CA . ASN A 1 85 ? 1.890 -1.136 -20.023 1.00 95.81 85 ASN A CA 1
ATOM 629 C C . ASN A 1 85 ? 1.495 -2.399 -19.276 1.00 95.81 85 ASN A C 1
ATOM 631 O O . ASN A 1 85 ? 2.361 -3.129 -18.843 1.00 95.81 85 ASN A O 1
ATOM 635 N N . LYS A 1 86 ? 0.218 -2.776 -19.370 1.00 93.75 86 LYS A N 1
ATOM 636 C CA . LYS A 1 86 ? -0.388 -4.021 -18.839 1.00 93.75 86 LYS A CA 1
ATOM 637 C C . LYS A 1 86 ? 0.289 -5.370 -19.152 1.00 93.75 86 LYS A C 1
ATOM 639 O O . LYS A 1 86 ? -0.288 -6.429 -18.915 1.00 93.75 86 LYS A O 1
ATOM 644 N N . ALA A 1 87 ? 1.369 -5.378 -19.922 1.00 95.00 87 ALA A N 1
ATOM 645 C CA . ALA A 1 87 ? 2.162 -6.571 -20.196 1.00 95.00 87 ALA A CA 1
ATOM 646 C C . ALA A 1 87 ? 3.538 -6.538 -19.519 1.00 95.00 87 ALA A C 1
ATOM 648 O O . ALA A 1 87 ? 4.263 -7.526 -19.671 1.00 95.00 87 ALA A O 1
ATOM 649 N N . GLU A 1 88 ? 3.895 -5.413 -18.902 1.00 96.31 88 GLU A N 1
ATOM 650 C CA . GLU A 1 88 ? 4.983 -5.294 -17.941 1.00 96.31 88 GLU A CA 1
ATOM 651 C C . GLU A 1 88 ? 4.522 -5.898 -16.611 1.00 96.31 88 GLU A C 1
ATOM 653 O O . GLU A 1 88 ? 3.319 -5.985 -16.381 1.00 96.31 88 GLU A O 1
ATOM 658 N N . SER A 1 89 ? 5.443 -6.491 -15.859 1.00 94.94 89 SER A N 1
ATOM 659 C CA . SER A 1 89 ? 5.110 -7.213 -14.619 1.00 94.94 89 SER A CA 1
ATOM 660 C C . SER A 1 89 ? 6.332 -7.403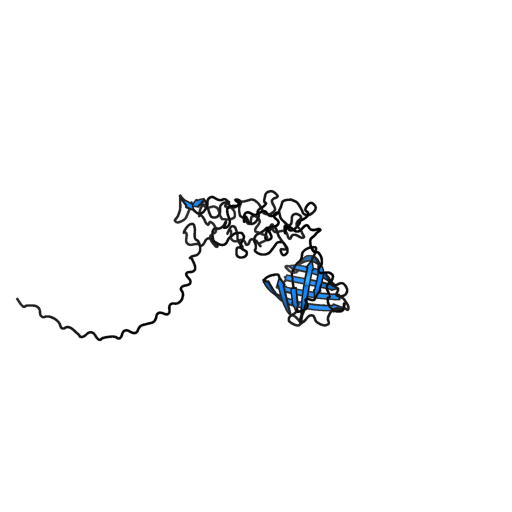 -13.701 1.00 94.94 89 SER A C 1
ATOM 662 O O . SER A 1 89 ? 6.415 -8.426 -13.012 1.00 94.94 89 SER A O 1
ATOM 664 N N . ASP A 1 90 ? 7.375 -6.602 -13.907 1.00 96.81 90 ASP A N 1
ATOM 665 C CA . ASP A 1 90 ? 8.707 -6.632 -13.272 1.00 96.81 90 ASP A CA 1
ATOM 666 C C . ASP A 1 90 ? 9.393 -5.302 -13.666 1.00 96.81 90 ASP A C 1
ATOM 668 O O . ASP A 1 90 ? 10.372 -5.316 -14.426 1.00 96.81 90 ASP A O 1
ATOM 672 N N . ILE A 1 91 ? 8.820 -4.161 -13.246 1.00 97.56 91 ILE A N 1
ATOM 673 C CA . ILE A 1 91 ? 9.172 -2.802 -13.723 1.00 97.56 91 ILE A CA 1
ATOM 674 C C . ILE A 1 91 ? 10.658 -2.483 -13.512 1.00 97.56 91 ILE A C 1
ATOM 676 O O . ILE A 1 91 ? 11.326 -1.991 -14.431 1.00 97.56 91 ILE A O 1
ATOM 680 N N . ASP A 1 92 ? 11.212 -2.798 -12.341 1.00 97.19 92 ASP A N 1
ATOM 681 C CA . ASP A 1 92 ? 12.638 -2.612 -12.040 1.00 97.19 92 ASP A CA 1
ATOM 682 C C . ASP A 1 92 ? 13.530 -3.764 -12.582 1.00 97.19 92 ASP A C 1
ATOM 684 O O . ASP A 1 92 ? 14.776 -3.726 -12.616 1.00 97.19 92 ASP A O 1
ATOM 688 N N . GLY A 1 93 ? 12.905 -4.824 -13.083 1.00 96.62 93 GLY A N 1
ATOM 689 C CA . GLY A 1 93 ? 13.567 -5.955 -13.697 1.00 96.62 93 GLY A CA 1
ATOM 690 C C . GLY A 1 93 ? 14.433 -6.770 -12.734 1.00 96.62 93 GLY A C 1
ATOM 691 O O . GLY A 1 93 ? 15.315 -7.497 -13.233 1.00 96.62 93 GLY A O 1
ATOM 692 N N . ASP A 1 94 ? 14.287 -6.660 -11.409 1.00 96.06 94 ASP A N 1
ATOM 693 C CA . ASP A 1 94 ? 15.072 -7.387 -10.405 1.00 96.06 94 ASP A CA 1
ATOM 694 C C . ASP A 1 94 ? 14.702 -8.878 -10.297 1.00 96.06 94 ASP A C 1
ATOM 696 O O . ASP A 1 94 ? 15.543 -9.731 -9.937 1.00 96.06 94 ASP A O 1
ATOM 700 N N . GLY A 1 95 ? 13.520 -9.226 -10.809 1.00 94.81 95 GLY A N 1
ATOM 701 C CA . GLY A 1 95 ? 12.983 -10.570 -10.884 1.00 94.81 95 GLY A CA 1
ATOM 702 C C . GLY A 1 95 ? 12.065 -11.009 -9.761 1.00 94.81 95 GLY A C 1
ATOM 703 O O . GLY A 1 95 ? 11.794 -12.221 -9.697 1.00 94.81 95 GLY A O 1
ATOM 704 N N . LEU A 1 96 ? 11.632 -10.089 -8.919 1.00 93.81 96 LEU A N 1
ATOM 705 C CA . LEU A 1 96 ? 10.314 -10.088 -8.309 1.00 93.81 96 LEU A CA 1
ATOM 706 C C . LEU A 1 96 ? 9.300 -9.586 -9.356 1.00 93.81 96 LEU A C 1
ATOM 708 O O . LEU A 1 96 ? 9.686 -9.155 -10.433 1.00 93.81 96 LEU A O 1
ATOM 712 N N . SER A 1 97 ? 8.023 -9.868 -9.146 1.00 95.06 97 SER A N 1
ATOM 713 C CA . SER A 1 97 ? 6.969 -9.358 -10.030 1.00 95.06 97 SER A CA 1
ATOM 714 C C . SER A 1 97 ? 6.234 -8.276 -9.274 1.00 95.06 97 SER A C 1
ATOM 716 O O . SER A 1 97 ? 6.176 -8.393 -8.055 1.00 95.06 97 SER A O 1
ATOM 718 N N . ASP A 1 98 ? 5.677 -7.303 -9.981 1.00 94.62 98 ASP A N 1
ATOM 719 C CA . ASP A 1 98 ? 4.987 -6.172 -9.352 1.00 94.62 98 ASP A CA 1
ATOM 720 C C . ASP A 1 98 ? 3.849 -6.694 -8.431 1.00 94.62 98 ASP A C 1
ATOM 722 O O . ASP A 1 98 ? 3.841 -6.408 -7.245 1.00 94.62 98 ASP A O 1
ATOM 726 N N . ASP A 1 99 ? 3.084 -7.710 -8.877 1.00 89.94 99 ASP A N 1
ATOM 727 C CA . ASP A 1 99 ? 2.043 -8.425 -8.093 1.00 89.94 99 ASP A CA 1
ATOM 728 C C . ASP A 1 99 ? 2.539 -9.320 -6.926 1.00 89.94 99 ASP A C 1
ATOM 730 O O . ASP A 1 99 ? 1.799 -10.143 -6.357 1.00 89.94 99 ASP A O 1
ATOM 734 N N . SER A 1 100 ? 3.834 -9.304 -6.620 1.00 90.50 100 SER A N 1
ATOM 735 C CA . SER A 1 100 ? 4.422 -10.163 -5.598 1.00 90.50 100 SER A CA 1
ATOM 736 C C . SER A 1 100 ? 4.510 -9.417 -4.280 1.00 90.50 100 SER A C 1
ATOM 738 O O . SER A 1 100 ? 5.378 -8.579 -4.133 1.00 90.50 100 SER A O 1
ATOM 740 N N . SER A 1 101 ? 3.871 -9.942 -3.231 1.00 87.25 101 SER A N 1
ATOM 741 C CA . SER A 1 101 ? 3.990 -9.474 -1.828 1.00 87.25 101 SER A CA 1
ATOM 742 C C . SER A 1 101 ? 5.415 -9.446 -1.209 1.00 87.25 101 SER A C 1
ATOM 744 O O . SER A 1 101 ? 5.587 -9.397 0.014 1.00 87.25 101 SER A O 1
ATOM 746 N N . ALA A 1 102 ? 6.447 -9.752 -1.990 1.00 89.31 102 ALA A N 1
ATOM 74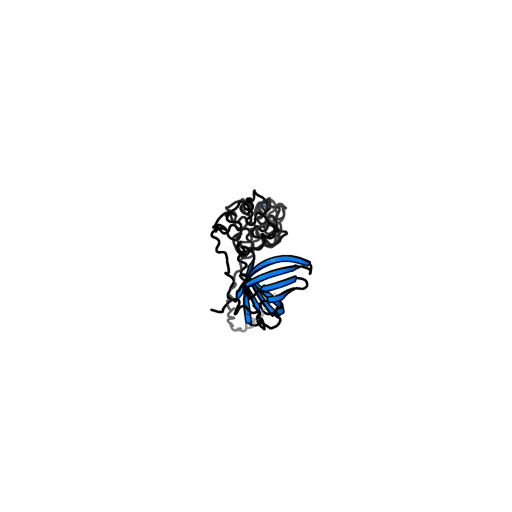7 C CA . ALA A 1 102 ? 7.853 -9.670 -1.614 1.00 89.31 102 ALA A CA 1
ATOM 748 C C . ALA A 1 102 ? 8.591 -8.534 -2.334 1.00 89.31 102 ALA A C 1
ATOM 750 O O . ALA A 1 102 ? 9.713 -8.241 -1.909 1.00 89.31 102 ALA A O 1
ATOM 751 N N . GLU A 1 103 ? 7.996 -7.989 -3.395 1.00 94.00 103 GLU A N 1
ATOM 752 C CA . GLU A 1 103 ? 8.332 -6.686 -3.952 1.00 94.00 103 GLU A CA 1
ATOM 753 C C . GLU A 1 103 ? 7.794 -5.613 -3.002 1.00 94.00 103 GLU A C 1
ATOM 755 O O . GLU A 1 103 ? 6.838 -5.876 -2.272 1.00 94.00 103 GLU A O 1
ATOM 760 N N . LYS A 1 104 ? 8.541 -4.522 -2.855 1.00 92.50 104 LYS A N 1
ATOM 761 C CA . LYS A 1 104 ? 8.246 -3.406 -1.949 1.00 92.50 104 LYS A CA 1
ATOM 762 C C . LYS A 1 104 ? 8.758 -2.062 -2.482 1.00 92.50 104 LYS A C 1
ATOM 764 O O . LYS A 1 104 ? 8.789 -1.119 -1.698 1.00 92.50 104 LYS A O 1
ATOM 769 N N . ASP A 1 105 ? 9.343 -2.030 -3.675 1.00 96.19 105 ASP A N 1
ATOM 770 C CA . ASP A 1 105 ? 9.942 -0.872 -4.352 1.00 96.19 105 ASP A CA 1
ATOM 771 C C . ASP A 1 105 ? 9.792 -1.138 -5.861 1.00 96.19 105 ASP A C 1
ATOM 773 O O . ASP A 1 105 ? 10.780 -1.451 -6.534 1.00 96.19 105 ASP A O 1
ATOM 777 N N . ILE A 1 106 ? 8.547 -1.121 -6.357 1.00 97.25 106 ILE A N 1
ATOM 778 C CA . ILE A 1 106 ? 8.159 -1.609 -7.699 1.00 97.25 106 ILE A CA 1
ATOM 779 C C . ILE A 1 106 ? 8.968 -0.943 -8.819 1.00 97.25 106 ILE A C 1
ATOM 781 O O . ILE A 1 106 ? 9.456 -1.612 -9.738 1.00 97.25 106 ILE A O 1
ATOM 785 N N . ASP A 1 107 ? 9.169 0.373 -8.738 1.00 97.38 107 ASP A N 1
ATOM 786 C CA . ASP A 1 107 ? 9.981 1.114 -9.703 1.00 97.38 107 ASP A CA 1
ATOM 787 C C . ASP A 1 107 ? 11.490 1.101 -9.383 1.00 97.38 107 ASP A C 1
ATOM 789 O O . ASP A 1 107 ? 12.319 1.549 -10.186 1.00 97.38 107 ASP A O 1
ATOM 793 N N . GLY A 1 108 ? 11.891 0.578 -8.227 1.00 96.81 108 GLY A N 1
ATOM 794 C CA . GLY A 1 108 ? 13.275 0.475 -7.785 1.00 96.81 108 GLY A CA 1
ATOM 795 C C . GLY A 1 108 ? 13.951 1.822 -7.503 1.00 96.81 108 GLY A C 1
ATOM 796 O O . GLY A 1 108 ? 15.190 1.918 -7.583 1.00 96.81 108 GLY A O 1
ATOM 797 N N . ASP A 1 109 ? 13.222 2.913 -7.254 1.00 96.69 109 ASP A N 1
ATOM 798 C CA . ASP A 1 109 ? 13.808 4.228 -6.975 1.00 96.69 109 ASP A CA 1
ATOM 799 C C . ASP A 1 109 ? 14.422 4.358 -5.569 1.00 96.69 109 ASP A C 1
ATOM 801 O O . ASP A 1 109 ? 15.214 5.288 -5.295 1.00 96.69 109 ASP A O 1
ATOM 805 N N . GLY A 1 110 ? 14.176 3.362 -4.718 1.00 95.38 110 GLY A N 1
ATOM 806 C CA . GLY A 1 110 ? 14.692 3.269 -3.360 1.00 95.38 110 GLY A CA 1
ATOM 807 C C . GLY A 1 110 ? 13.764 3.876 -2.314 1.00 95.38 110 GLY A C 1
ATOM 808 O O . GLY A 1 110 ? 14.235 4.179 -1.199 1.00 95.38 110 GLY A O 1
ATOM 809 N N . ARG A 1 111 ? 12.501 4.102 -2.665 1.00 94.12 111 ARG A N 1
ATOM 810 C CA . ARG A 1 111 ? 11.392 4.324 -1.737 1.00 94.12 111 ARG A CA 1
ATOM 811 C C . ARG A 1 111 ? 10.581 3.040 -1.655 1.00 94.12 111 ARG A C 1
ATOM 813 O O . ARG A 1 111 ? 10.687 2.196 -2.515 1.00 94.12 111 ARG A O 1
ATOM 820 N N . SER A 1 112 ? 9.928 2.844 -0.519 1.00 93.75 112 SER A N 1
ATOM 821 C CA . SER A 1 112 ? 9.060 1.679 -0.393 1.00 93.75 112 SER A CA 1
ATOM 822 C C . SER A 1 112 ? 7.692 2.064 -0.938 1.00 93.75 112 SER A C 1
ATOM 824 O O . SER A 1 112 ? 7.350 3.234 -0.773 1.00 93.75 112 SER A O 1
ATOM 826 N N . ASP A 1 113 ? 6.930 1.123 -1.472 1.00 93.50 113 ASP A N 1
ATOM 827 C CA . ASP A 1 113 ? 5.562 1.402 -1.931 1.00 93.50 113 ASP A CA 1
ATOM 828 C C . ASP A 1 113 ? 4.707 1.910 -0.735 1.00 93.50 113 ASP A C 1
ATOM 830 O O . ASP A 1 113 ? 4.198 3.021 -0.780 1.00 93.50 113 ASP A O 1
ATOM 834 N N . ASP A 1 114 ? 4.846 1.282 0.450 1.00 88.12 114 ASP A N 1
ATOM 835 C CA . ASP A 1 114 ? 4.251 1.694 1.753 1.00 88.12 114 ASP A CA 1
ATOM 836 C C . ASP A 1 114 ? 4.663 3.077 2.323 1.00 88.12 114 ASP A C 1
ATOM 838 O O . ASP A 1 114 ? 4.345 3.449 3.467 1.00 88.12 114 ASP A O 1
ATOM 842 N N . SER A 1 115 ? 5.517 3.826 1.620 1.00 90.19 115 SER A N 1
ATOM 843 C CA . SER A 1 115 ? 6.055 5.083 2.131 1.00 90.19 115 SER A CA 1
ATOM 844 C C . SER A 1 115 ? 5.155 6.250 1.718 1.00 90.19 115 SER A C 1
ATOM 846 O O . SER A 1 115 ? 5.142 6.568 0.539 1.00 90.19 115 SER A O 1
ATOM 848 N N . PRO A 1 116 ? 4.709 7.117 2.660 1.00 87.62 116 PRO A N 1
ATOM 849 C CA . PRO A 1 116 ? 3.936 8.344 2.359 1.00 87.62 116 PRO A CA 1
ATOM 850 C C . PRO A 1 116 ? 4.698 9.447 1.592 1.00 87.62 116 PRO A C 1
ATOM 852 O O . PRO A 1 116 ? 4.399 10.643 1.671 1.00 87.62 116 PRO A O 1
ATOM 855 N N . SER A 1 117 ? 5.858 9.109 1.042 1.00 90.19 117 SER A N 1
ATOM 856 C CA . SER A 1 117 ? 6.688 9.967 0.204 1.00 90.19 117 SER A CA 1
ATOM 857 C C . SER A 1 117 ? 7.043 9.340 -1.139 1.00 90.19 117 SER A C 1
ATOM 859 O O . SER A 1 117 ? 7.796 9.982 -1.888 1.00 90.19 117 SER A O 1
ATOM 861 N N . GLU A 1 118 ? 6.569 8.117 -1.371 1.00 94.50 118 GLU A N 1
ATOM 862 C CA . GLU A 1 118 ? 6.296 7.603 -2.703 1.00 94.50 118 GLU A CA 1
ATOM 863 C C . GLU A 1 118 ? 4.906 8.099 -3.109 1.00 94.50 118 GLU A C 1
ATOM 865 O O . GLU A 1 118 ? 4.089 8.338 -2.228 1.00 94.50 118 GLU A O 1
ATOM 870 N N . THR A 1 119 ? 4.740 8.487 -4.369 1.00 93.50 119 THR A N 1
ATOM 871 C CA . THR A 1 119 ? 3.486 9.058 -4.901 1.00 93.50 119 THR A CA 1
ATOM 872 C C . THR A 1 119 ? 3.355 8.792 -6.415 1.00 93.50 119 THR A C 1
ATOM 874 O O . THR A 1 119 ? 2.792 9.633 -7.126 1.00 93.50 119 THR A O 1
ATOM 877 N N . ASP A 1 120 ? 4.097 7.817 -6.938 1.00 95.88 120 ASP A N 1
ATOM 878 C CA . ASP A 1 120 ? 4.218 7.391 -8.345 1.00 95.88 120 ASP A CA 1
ATOM 879 C C . ASP A 1 120 ? 4.826 5.973 -8.321 1.00 95.88 120 ASP A C 1
ATOM 881 O O . ASP A 1 120 ? 5.953 5.788 -8.788 1.00 95.88 120 ASP A O 1
ATOM 885 N N . ILE A 1 121 ? 4.125 5.023 -7.686 1.00 96.69 121 ILE A N 1
ATOM 886 C CA . ILE A 1 121 ? 4.638 3.687 -7.306 1.00 96.69 121 ILE A CA 1
ATOM 887 C C . ILE A 1 121 ? 5.184 2.906 -8.509 1.00 96.69 121 ILE A C 1
ATOM 889 O O . ILE A 1 121 ? 6.300 2.382 -8.459 1.00 96.69 121 ILE A O 1
ATOM 893 N N . ASP A 1 122 ? 4.457 2.893 -9.629 1.00 96.69 122 ASP A N 1
ATOM 894 C CA . ASP A 1 122 ? 4.900 2.247 -10.870 1.00 96.69 122 ASP A CA 1
ATOM 895 C C . ASP A 1 122 ? 5.932 3.078 -11.667 1.00 96.69 122 ASP A C 1
ATOM 897 O O . ASP A 1 122 ? 6.511 2.617 -12.659 1.00 96.69 122 ASP A O 1
ATOM 901 N N . GLY A 1 123 ? 6.191 4.330 -11.283 1.00 96.06 123 GLY A N 1
ATOM 902 C CA . GLY A 1 123 ? 7.134 5.238 -11.938 1.00 96.06 123 GLY A CA 1
ATOM 903 C C . GLY A 1 123 ? 6.755 5.660 -13.369 1.00 96.06 123 GLY A C 1
ATOM 904 O O . GLY A 1 123 ? 7.613 6.137 -14.140 1.00 96.06 123 GLY A O 1
ATOM 905 N N . ASP A 1 124 ? 5.502 5.502 -13.803 1.00 96.06 124 ASP A N 1
ATOM 906 C CA . ASP A 1 124 ? 5.063 5.883 -15.150 1.00 96.06 124 ASP A CA 1
ATOM 907 C C . ASP A 1 124 ? 4.961 7.414 -15.353 1.00 96.06 124 ASP A C 1
ATOM 909 O O . ASP A 1 124 ? 4.899 7.951 -16.488 1.00 96.06 124 ASP A O 1
ATOM 913 N N . GLY A 1 125 ? 5.038 8.155 -14.248 1.00 95.12 125 GLY A N 1
ATOM 914 C CA . GLY A 1 125 ? 5.005 9.600 -14.184 1.00 95.12 125 GLY A CA 1
ATOM 915 C C . GLY A 1 125 ? 3.602 10.191 -14.199 1.00 95.12 125 GLY A C 1
ATOM 916 O O . GLY A 1 125 ? 3.464 11.342 -14.677 1.00 95.12 125 GLY A O 1
ATOM 917 N N . ARG A 1 126 ? 2.592 9.430 -13.780 1.00 94.75 126 ARG A N 1
ATOM 918 C CA . ARG A 1 126 ? 1.368 9.917 -13.137 1.00 94.75 126 ARG A CA 1
ATOM 919 C C . ARG A 1 126 ? 1.638 9.982 -11.631 1.00 94.75 126 ARG A C 1
ATOM 921 O O . ARG A 1 126 ? 2.774 10.165 -11.225 1.00 94.75 126 ARG A O 1
ATOM 928 N N . SER A 1 127 ? 0.608 10.192 -10.845 1.00 94.31 127 SER A N 1
ATOM 929 C CA . SER A 1 127 ? 0.727 10.170 -9.390 1.00 94.31 127 SER A CA 1
ATOM 930 C C . SER A 1 127 ? -0.407 9.305 -8.911 1.00 94.31 127 SER A C 1
ATOM 932 O O . SER A 1 127 ? -1.433 9.331 -9.587 1.00 94.31 127 SER A O 1
ATOM 934 N N . ASP A 1 128 ? -0.237 8.602 -7.809 1.00 93.62 128 ASP A N 1
ATOM 935 C CA . ASP A 1 128 ? -1.223 7.607 -7.379 1.00 93.62 128 ASP A CA 1
ATOM 936 C C . ASP A 1 128 ? -2.602 8.287 -7.177 1.00 93.62 128 ASP A C 1
ATOM 938 O O . ASP A 1 128 ? -3.579 7.912 -7.812 1.00 93.62 128 ASP A O 1
ATOM 942 N N . ASP A 1 129 ? -2.615 9.507 -6.605 1.00 89.50 129 ASP A N 1
ATOM 943 C CA . ASP A 1 129 ? -3.800 10.391 -6.461 1.00 89.50 129 ASP A CA 1
ATOM 944 C C . ASP A 1 129 ? -4.414 10.978 -7.757 1.00 89.50 129 ASP A C 1
ATOM 946 O O . ASP A 1 129 ? -5.270 11.882 -7.743 1.00 89.50 129 ASP A O 1
ATOM 950 N N . SER A 1 130 ? -3.912 10.589 -8.927 1.00 91.38 130 SER A N 1
ATOM 951 C CA . SER A 1 130 ? -4.358 11.126 -10.209 1.00 91.38 130 SER A CA 1
ATOM 952 C C . SER A 1 130 ? -5.618 10.398 -10.679 1.00 91.38 130 SER A C 1
ATOM 954 O O . SER A 1 130 ? -5.519 9.240 -11.049 1.00 91.38 130 SER A O 1
ATOM 956 N N . PRO A 1 131 ? -6.717 11.105 -11.029 1.00 87.12 131 PRO A N 1
ATOM 957 C CA . PRO A 1 131 ? -7.920 10.491 -11.632 1.00 87.12 131 PRO A CA 1
ATOM 958 C C . PRO A 1 131 ? -7.731 9.923 -13.056 1.00 87.12 131 PRO A C 1
ATOM 960 O O . PRO A 1 131 ? -8.681 9.764 -13.830 1.00 87.12 131 PRO A O 1
ATOM 963 N N . SER A 1 132 ? -6.488 9.858 -13.518 1.00 89.88 132 SER A N 1
ATOM 964 C CA . SER A 1 132 ? -6.091 9.239 -14.778 1.00 89.88 132 SER A CA 1
ATOM 965 C C . SER A 1 132 ? -5.048 8.147 -14.599 1.00 89.88 132 SER A C 1
ATOM 967 O O . SER A 1 132 ? -4.575 7.652 -15.626 1.00 89.88 132 SER A O 1
ATOM 969 N N . GLU A 1 133 ? -4.688 7.860 -13.352 1.00 93.56 133 GLU A N 1
ATOM 970 C CA . GLU A 1 133 ? -4.099 6.589 -12.970 1.00 93.56 133 GLU A CA 1
ATOM 971 C C . GLU A 1 133 ? -5.227 5.588 -12.693 1.00 93.56 133 GLU A C 1
ATOM 973 O O . GLU A 1 133 ? -6.366 6.010 -12.497 1.00 93.56 133 GLU A O 1
ATOM 978 N N . SER A 1 134 ? -4.978 4.309 -12.947 1.00 92.31 134 SER A N 1
ATOM 979 C CA . SER A 1 134 ? -5.993 3.248 -12.855 1.00 92.31 134 SER A CA 1
ATOM 980 C C . SER A 1 134 ? -5.362 1.852 -12.726 1.00 92.31 134 SER A C 1
ATOM 982 O O . SER A 1 134 ? -5.956 0.886 -13.213 1.00 92.31 134 SER A O 1
ATOM 984 N N . ASP A 1 135 ? -4.091 1.804 -12.340 1.00 94.56 135 ASP A N 1
ATOM 985 C CA . ASP A 1 135 ? -3.179 0.650 -12.328 1.00 94.56 135 ASP A CA 1
ATOM 986 C C . ASP A 1 135 ? -1.948 1.072 -11.488 1.00 94.56 135 ASP A C 1
ATOM 988 O O . ASP A 1 135 ? -0.853 1.189 -12.037 1.00 94.56 135 ASP A O 1
ATOM 992 N N . ILE A 1 136 ? -2.160 1.445 -10.215 1.00 95.31 136 ILE A N 1
ATOM 993 C CA . ILE A 1 136 ? -1.173 2.162 -9.370 1.00 95.31 136 ILE A CA 1
ATOM 994 C C . ILE A 1 136 ? 0.133 1.376 -9.187 1.00 95.31 136 ILE A C 1
ATOM 996 O O . ILE A 1 136 ? 1.218 1.945 -9.338 1.00 95.31 136 ILE A O 1
ATOM 1000 N N . ASP A 1 137 ? 0.038 0.072 -8.928 1.00 95.12 137 ASP A N 1
ATOM 1001 C CA . ASP A 1 137 ? 1.180 -0.845 -8.810 1.00 95.12 137 ASP A CA 1
ATOM 1002 C C . ASP A 1 137 ? 1.751 -1.303 -10.173 1.00 95.12 137 ASP A C 1
ATOM 1004 O O . ASP A 1 137 ? 2.806 -1.939 -10.258 1.00 95.12 137 ASP A O 1
ATOM 1008 N N . GLY A 1 138 ? 1.066 -0.986 -11.276 1.00 95.00 138 GLY A N 1
ATOM 1009 C CA . GLY A 1 138 ? 1.465 -1.348 -12.631 1.00 95.00 138 GLY A CA 1
ATOM 1010 C C . GLY A 1 138 ? 1.406 -2.848 -12.955 1.00 95.00 138 GLY A C 1
ATOM 1011 O O . GLY A 1 138 ? 1.932 -3.258 -14.002 1.00 95.00 138 GLY A O 1
ATOM 1012 N N . ASP A 1 139 ? 0.753 -3.688 -12.142 1.00 93.31 139 ASP A N 1
ATOM 1013 C CA . ASP A 1 139 ? 0.716 -5.146 -12.343 1.00 93.31 139 ASP A CA 1
ATOM 1014 C C . ASP A 1 139 ? -0.147 -5.586 -13.548 1.00 93.31 139 ASP A C 1
ATOM 1016 O O . ASP A 1 139 ? -0.124 -6.744 -14.015 1.00 93.31 139 ASP A O 1
ATOM 1020 N N . GLY A 1 140 ? -0.900 -4.634 -14.104 1.00 92.25 140 GLY A N 1
ATOM 1021 C CA . GLY A 1 140 ? -1.704 -4.775 -15.301 1.00 92.25 140 GLY A CA 1
ATOM 1022 C C . GLY A 1 140 ? -3.169 -5.113 -15.045 1.00 92.25 140 GLY A C 1
ATOM 1023 O O . GLY A 1 140 ? -3.923 -5.269 -16.035 1.00 92.25 140 GLY A O 1
ATOM 1024 N N . LYS A 1 141 ? -3.600 -5.231 -13.788 1.00 91.56 141 LYS A N 1
ATOM 1025 C CA . LYS A 1 141 ? -5.016 -5.193 -13.421 1.00 91.56 141 LYS A CA 1
ATOM 1026 C C . LYS A 1 141 ? -5.458 -3.729 -13.415 1.00 91.56 141 LYS A C 1
ATOM 1028 O O . LYS A 1 141 ? -5.142 -3.001 -14.352 1.00 91.56 141 LYS A O 1
ATOM 1033 N N . ALA A 1 142 ? -6.455 -3.389 -12.635 1.00 91.81 142 ALA A N 1
ATOM 1034 C CA . ALA A 1 142 ? -6.934 -2.026 -12.534 1.00 91.81 142 ALA A CA 1
ATOM 1035 C C . ALA A 1 142 ? -7.459 -1.874 -11.124 1.00 91.81 142 ALA A C 1
ATOM 1037 O O . ALA A 1 142 ? -8.051 -2.839 -10.641 1.00 91.81 142 ALA A O 1
ATOM 1038 N N . ASP A 1 143 ? -7.293 -0.700 -10.544 1.00 90.44 143 ASP A N 1
ATOM 1039 C CA . ASP A 1 143 ? -7.620 -0.465 -9.137 1.00 90.44 143 ASP A CA 1
ATOM 1040 C C . ASP A 1 143 ? -9.111 -0.798 -8.866 1.00 90.44 143 ASP A C 1
ATOM 1042 O O . ASP A 1 143 ? -9.429 -1.561 -7.966 1.00 90.44 143 ASP A O 1
ATOM 1046 N N . ASP A 1 144 ? -10.021 -0.464 -9.803 1.00 84.94 144 ASP A N 1
ATOM 1047 C CA . ASP A 1 144 ? -11.466 -0.800 -9.743 1.00 84.94 144 ASP A CA 1
ATOM 1048 C C . ASP A 1 144 ? -11.840 -2.278 -10.030 1.00 84.94 144 ASP A C 1
ATOM 1050 O O . ASP A 1 144 ? -13.009 -2.632 -10.277 1.00 84.94 144 ASP A O 1
ATOM 1054 N N . SER A 1 145 ? -10.857 -3.173 -10.125 1.00 86.44 145 SER A N 1
ATOM 1055 C CA . SER A 1 145 ? -11.073 -4.571 -10.489 1.00 86.44 145 SER A CA 1
ATOM 1056 C C . SER A 1 145 ? -11.257 -5.438 -9.251 1.00 86.44 145 SER A C 1
ATOM 1058 O O . SER A 1 145 ? -10.301 -5.725 -8.569 1.00 86.44 145 SER A O 1
ATOM 1060 N N . ALA A 1 146 ? -12.404 -6.107 -9.117 1.00 81.44 146 ALA A N 1
ATOM 1061 C CA . ALA A 1 146 ? -12.673 -7.104 -8.057 1.00 81.44 146 ALA A CA 1
ATOM 1062 C C . ALA A 1 146 ? -11.716 -8.332 -7.950 1.00 81.44 146 ALA A C 1
ATOM 1064 O O . ALA A 1 146 ? -11.990 -9.275 -7.205 1.00 81.44 146 ALA A O 1
ATOM 1065 N N . ASP A 1 147 ? -10.691 -8.428 -8.801 1.00 84.44 147 ASP A N 1
ATOM 1066 C CA . ASP A 1 147 ? -9.609 -9.423 -8.702 1.00 84.44 147 ASP A CA 1
ATOM 1067 C C . ASP A 1 147 ? -8.276 -8.772 -8.242 1.00 84.44 147 ASP A C 1
ATOM 1069 O O . ASP A 1 147 ? -7.274 -9.491 -8.158 1.00 84.44 147 ASP A O 1
ATOM 1073 N N . GLU A 1 148 ? -8.280 -7.461 -7.989 1.00 88.81 148 GLU A N 1
ATOM 1074 C CA . GLU A 1 148 ? -7.247 -6.662 -7.325 1.00 88.81 148 GLU A CA 1
ATOM 1075 C C . GLU A 1 148 ? -7.604 -6.527 -5.841 1.00 88.81 148 GLU A C 1
ATOM 1077 O O . GLU A 1 148 ? -8.784 -6.561 -5.497 1.00 88.81 148 GLU A O 1
ATOM 1082 N N . ASN A 1 149 ? -6.609 -6.603 -4.962 1.00 84.69 149 ASN A N 1
ATOM 1083 C CA . ASN A 1 149 ? -6.800 -6.480 -3.518 1.00 84.69 149 ASN A CA 1
ATOM 1084 C C . ASN A 1 149 ? -5.541 -6.026 -2.761 1.00 84.69 149 ASN A C 1
ATOM 1086 O O . ASN A 1 149 ? -5.397 -6.411 -1.591 1.00 84.69 149 ASN A O 1
ATOM 1090 N N . ASP A 1 150 ? -4.611 -5.398 -3.474 1.00 88.75 150 ASP A N 1
ATOM 1091 C CA . ASP A 1 150 ? -3.315 -4.857 -3.052 1.00 88.75 150 ASP A CA 1
ATOM 1092 C C . ASP A 1 150 ? -2.967 -3.738 -4.063 1.00 88.75 150 ASP A C 1
ATOM 1094 O O . ASP A 1 150 ? -2.043 -3.892 -4.858 1.00 88.75 150 ASP A O 1
ATOM 1098 N N . ILE A 1 151 ? -3.800 -2.687 -4.121 1.00 92.25 151 ILE A N 1
ATOM 1099 C CA . ILE A 1 151 ? -3.813 -1.645 -5.175 1.00 92.25 151 ILE A CA 1
ATOM 1100 C C . ILE A 1 151 ? -2.457 -0.942 -5.317 1.00 92.25 151 ILE A C 1
ATOM 1102 O O . ILE A 1 151 ? -2.017 -0.663 -6.436 1.00 92.25 151 ILE A O 1
ATOM 1106 N N . ASP A 1 152 ? -1.797 -0.669 -4.193 1.00 93.19 152 ASP A N 1
ATOM 1107 C CA . ASP A 1 152 ? -0.486 -0.020 -4.132 1.00 93.19 152 ASP A CA 1
ATOM 1108 C C . ASP A 1 152 ? 0.695 -1.016 -4.212 1.00 93.19 152 ASP A C 1
ATOM 1110 O O . ASP A 1 152 ? 1.854 -0.618 -4.355 1.00 93.19 152 ASP A O 1
ATOM 1114 N N . GLY A 1 153 ? 0.417 -2.321 -4.152 1.00 92.12 153 GLY A N 1
ATOM 1115 C CA . GLY A 1 153 ? 1.401 -3.393 -4.273 1.00 92.12 153 GLY A CA 1
ATOM 1116 C C . GLY A 1 153 ? 2.377 -3.523 -3.096 1.00 92.12 153 GLY A C 1
ATOM 1117 O O . GLY A 1 153 ? 3.398 -4.217 -3.217 1.00 92.12 153 GLY A O 1
ATOM 1118 N N . ASP A 1 154 ? 2.116 -2.912 -1.935 1.00 87.62 154 ASP A N 1
ATOM 1119 C CA . ASP A 1 154 ? 3.055 -2.915 -0.803 1.00 87.62 154 ASP A CA 1
ATOM 1120 C C . ASP A 1 154 ? 3.145 -4.285 -0.068 1.00 87.62 154 ASP A C 1
ATOM 1122 O O . ASP A 1 154 ? 4.067 -4.567 0.746 1.00 87.62 154 ASP A O 1
ATOM 1126 N N . GLY A 1 155 ? 2.207 -5.183 -0.395 1.00 85.56 155 GLY A N 1
ATOM 1127 C CA . GLY A 1 155 ? 2.059 -6.534 0.128 1.00 85.56 155 GLY A CA 1
ATOM 1128 C C . GLY A 1 155 ? 1.170 -6.649 1.371 1.00 85.56 155 GLY A C 1
ATOM 1129 O O . GLY A 1 155 ? 1.142 -7.728 2.004 1.00 85.56 155 GLY A O 1
ATOM 1130 N N . ILE A 1 156 ? 0.507 -5.568 1.767 1.00 81.06 156 ILE A N 1
ATOM 1131 C CA . ILE A 1 156 ? -0.686 -5.533 2.609 1.00 81.06 156 ILE A CA 1
ATOM 1132 C C . ILE A 1 156 ? -1.863 -5.849 1.665 1.00 81.06 156 ILE A C 1
ATOM 1134 O O . ILE A 1 156 ? -1.693 -6.528 0.665 1.00 81.06 156 ILE A O 1
ATOM 1138 N N . LYS A 1 157 ? -3.101 -5.710 2.096 1.00 81.31 157 LYS A N 1
ATOM 1139 C CA . LYS A 1 157 ? -4.263 -5.936 1.231 1.00 81.31 157 LYS A CA 1
ATOM 1140 C C . LYS A 1 157 ? -5.186 -4.784 1.529 1.00 81.31 157 LYS A C 1
ATOM 1142 O O . LYS A 1 157 ? -5.296 -4.512 2.722 1.00 81.31 157 LYS A O 1
ATOM 1147 N N . ASP A 1 158 ? -5.892 -4.246 0.549 1.00 80.06 158 ASP A N 1
ATOM 1148 C CA . ASP A 1 158 ? -6.699 -3.022 0.702 1.00 80.06 158 ASP A CA 1
ATOM 1149 C C . ASP A 1 158 ? -7.616 -3.089 1.938 1.00 80.06 158 ASP A C 1
ATOM 1151 O O . ASP A 1 158 ? -7.546 -2.244 2.820 1.00 80.06 158 ASP A O 1
ATOM 1155 N N . GLU A 1 159 ? -8.308 -4.225 2.147 1.00 69.75 159 GLU A N 1
ATOM 1156 C CA . GLU A 1 159 ? -9.143 -4.501 3.343 1.00 69.75 159 GLU A CA 1
ATOM 1157 C C . GLU A 1 159 ? -8.420 -4.361 4.720 1.00 69.75 159 GLU A C 1
ATOM 1159 O O . GLU A 1 159 ? -9.043 -4.458 5.791 1.00 69.75 159 GLU A O 1
ATOM 1164 N N . PHE A 1 160 ? -7.088 -4.257 4.722 1.00 72.69 160 PHE A N 1
ATOM 1165 C CA . PHE A 1 160 ? -6.183 -4.150 5.869 1.00 72.69 160 PHE A CA 1
ATOM 1166 C C . PHE A 1 160 ? -5.156 -3.015 5.753 1.00 72.69 160 PHE A C 1
ATOM 1168 O O . PHE A 1 160 ? -4.301 -2.944 6.648 1.00 72.69 160 PHE A O 1
ATOM 1175 N N . ASP A 1 161 ? -5.201 -2.204 4.700 1.00 77.12 161 ASP A N 1
ATOM 1176 C CA . ASP A 1 161 ? -4.356 -1.024 4.584 1.00 77.12 161 ASP A CA 1
ATOM 1177 C C . ASP A 1 161 ? -4.994 0.175 5.307 1.00 77.12 161 ASP A C 1
ATOM 1179 O O . ASP A 1 161 ? -6.189 0.184 5.583 1.00 77.12 161 ASP A O 1
ATOM 1183 N N . ASP A 1 162 ? -4.168 1.115 5.765 1.00 82.06 162 ASP A N 1
ATOM 1184 C CA . ASP A 1 162 ? -4.605 2.404 6.320 1.00 82.06 162 ASP A CA 1
ATOM 1185 C C . ASP A 1 162 ? -4.447 3.524 5.241 1.00 82.06 162 ASP A C 1
ATOM 1187 O O . ASP A 1 162 ? -4.780 4.659 5.591 1.00 82.06 162 ASP A O 1
ATOM 1191 N N . ASP A 1 163 ? -3.858 3.243 4.058 1.00 85.19 163 ASP A N 1
ATOM 1192 C CA . ASP A 1 163 ? -3.495 4.131 2.913 1.00 85.19 163 ASP A CA 1
ATOM 1193 C C . ASP A 1 163 ? -3.529 3.308 1.593 1.00 85.19 163 ASP A C 1
ATOM 1195 O O . ASP A 1 163 ? -2.485 3.061 0.995 1.00 85.19 163 ASP A O 1
ATOM 1199 N N . GLY A 1 164 ? -4.701 2.781 1.210 1.00 87.69 164 GLY A N 1
ATOM 1200 C CA . GLY A 1 164 ? -4.862 1.688 0.231 1.00 87.69 164 GLY A CA 1
ATOM 1201 C C . GLY A 1 164 ? -4.407 1.982 -1.202 1.00 87.69 164 GLY A C 1
ATOM 1202 O O . GLY A 1 164 ? -3.942 1.076 -1.891 1.00 87.69 164 GLY A O 1
ATOM 1203 N N . ASP A 1 165 ? -4.487 3.238 -1.639 1.00 90.31 165 ASP A N 1
ATOM 1204 C CA . ASP A 1 165 ? -3.981 3.689 -2.942 1.00 90.31 165 ASP A CA 1
ATOM 1205 C C . ASP A 1 165 ? -2.515 4.174 -2.891 1.00 90.31 165 ASP A C 1
ATOM 1207 O O . ASP A 1 165 ? -1.940 4.559 -3.912 1.00 90.31 165 ASP A O 1
ATOM 1211 N N . GLY A 1 166 ? -1.898 4.181 -1.705 1.00 90.81 166 GLY A N 1
ATOM 1212 C CA . GLY A 1 166 ? -0.512 4.589 -1.497 1.00 90.81 166 GLY A CA 1
ATOM 1213 C C . GLY A 1 166 ? -0.223 6.076 -1.757 1.00 90.81 166 GLY A C 1
ATOM 1214 O O . GLY A 1 166 ? 0.950 6.469 -1.825 1.00 90.81 166 GLY A O 1
ATOM 1215 N N . ASP A 1 167 ? -1.229 6.958 -1.877 1.00 89.06 167 ASP A N 1
ATOM 1216 C CA . ASP A 1 167 ? -1.013 8.374 -2.225 1.00 89.06 167 ASP A CA 1
ATOM 1217 C C . ASP A 1 167 ? -0.369 9.209 -1.093 1.00 89.06 167 ASP A C 1
ATOM 1219 O O . ASP A 1 167 ? 0.058 10.374 -1.275 1.00 89.06 167 ASP A O 1
ATOM 1223 N N . GLY A 1 168 ? -0.275 8.610 0.096 1.00 87.75 168 GLY A N 1
ATOM 1224 C CA . GLY A 1 168 ? 0.272 9.197 1.305 1.00 87.75 168 GLY A CA 1
ATOM 1225 C C . GLY A 1 168 ? -0.768 9.904 2.176 1.00 87.75 168 GLY A C 1
ATOM 1226 O O . GLY A 1 168 ? -0.377 10.684 3.077 1.00 87.75 168 GLY A O 1
ATOM 1227 N N . ARG A 1 169 ? -2.062 9.700 1.923 1.00 85.88 169 ARG A N 1
ATOM 1228 C CA . ARG A 1 169 ? -3.178 10.107 2.778 1.00 85.88 169 ARG A CA 1
ATOM 1229 C C . ARG A 1 169 ? -3.873 8.856 3.285 1.00 85.88 169 ARG A C 1
ATOM 1231 O O . ARG A 1 169 ? -4.412 8.082 2.532 1.00 85.88 169 ARG A O 1
ATOM 1238 N N . ASP A 1 170 ? -3.946 8.758 4.614 1.00 85.69 170 ASP A N 1
ATOM 1239 C CA . ASP A 1 170 ? -4.715 7.678 5.224 1.00 85.69 170 ASP A CA 1
ATOM 1240 C C . ASP A 1 170 ? -6.170 7.695 4.691 1.00 85.69 170 ASP A C 1
ATOM 1242 O O . ASP A 1 170 ? -6.768 8.777 4.735 1.00 85.69 170 ASP A O 1
ATOM 1246 N N . ASP A 1 171 ? -6.751 6.542 4.346 1.00 82.56 171 ASP A N 1
ATOM 1247 C CA . ASP A 1 171 ? -8.112 6.372 3.783 1.00 82.56 171 ASP A CA 1
ATOM 1248 C C . ASP A 1 171 ? -9.169 7.184 4.560 1.00 82.56 171 ASP A C 1
ATOM 1250 O O . ASP A 1 171 ? -9.964 7.956 4.036 1.00 82.56 171 ASP A O 1
ATOM 1254 N N . ASP A 1 172 ? -9.081 7.189 5.899 1.00 72.69 172 ASP A N 1
ATOM 1255 C CA . ASP A 1 172 ? -9.993 7.975 6.752 1.00 72.69 172 ASP A CA 1
ATOM 1256 C C . ASP A 1 172 ? -10.037 9.499 6.448 1.00 72.69 172 ASP A C 1
ATOM 1258 O O . ASP A 1 172 ? -10.948 10.211 6.910 1.00 72.69 172 ASP A O 1
ATOM 1262 N N . ASP A 1 173 ? -8.958 10.031 5.872 1.00 80.50 173 ASP A N 1
ATOM 1263 C CA . ASP A 1 173 ? -8.715 11.437 5.541 1.00 80.50 173 ASP A CA 1
ATOM 1264 C C . ASP A 1 173 ? -8.609 11.672 4.014 1.00 80.50 173 ASP A C 1
ATOM 1266 O O . ASP A 1 173 ? -8.527 12.852 3.618 1.00 80.50 173 ASP A O 1
ATOM 1270 N N . ASP A 1 174 ? -8.643 10.617 3.192 1.00 82.12 174 ASP A N 1
ATOM 1271 C CA . ASP A 1 174 ? -8.868 10.701 1.751 1.00 82.12 174 ASP A CA 1
ATOM 1272 C C . ASP A 1 174 ? -10.375 10.712 1.437 1.00 82.12 174 ASP A C 1
ATOM 1274 O O . ASP A 1 174 ? -11.245 10.862 2.303 1.00 82.12 174 ASP A O 1
ATOM 1278 N N . ASN A 1 175 ? -10.682 10.851 0.164 1.00 87.56 175 ASN A N 1
ATOM 1279 C CA . ASN A 1 175 ? -12.008 10.874 -0.396 1.00 87.56 175 ASN A CA 1
ATOM 1280 C C . ASN A 1 175 ? -12.047 10.050 -1.680 1.00 87.56 175 ASN A C 1
ATOM 1282 O O . ASN A 1 175 ? -12.889 10.400 -2.509 1.00 87.56 175 ASN A O 1
ATOM 1286 N N . ASP A 1 176 ? -11.063 9.184 -1.914 1.00 86.75 176 ASP A N 1
ATOM 1287 C CA . ASP A 1 176 ? -10.860 8.362 -3.112 1.00 86.75 176 ASP A CA 1
ATOM 1288 C C . ASP A 1 176 ? -9.974 7.159 -2.719 1.00 86.75 176 ASP A C 1
ATOM 1290 O O . ASP A 1 176 ? -8.882 7.023 -3.252 1.00 86.75 176 ASP A O 1
ATOM 1294 N N . ASP A 1 177 ? -10.404 6.376 -1.720 1.00 86.31 177 ASP A N 1
ATOM 1295 C CA . ASP A 1 177 ? -9.559 5.401 -0.990 1.00 86.31 177 ASP A CA 1
ATOM 1296 C C . ASP A 1 177 ? -8.955 4.289 -1.884 1.00 86.31 177 ASP A C 1
ATOM 1298 O O . ASP A 1 177 ? -7.894 3.756 -1.570 1.00 86.31 177 ASP A O 1
ATOM 1302 N N . ASP A 1 178 ? -9.591 3.968 -3.016 1.00 85.12 178 ASP A N 1
ATOM 1303 C CA . ASP A 1 178 ? -9.113 2.995 -4.012 1.00 85.12 178 ASP A CA 1
ATOM 1304 C C . ASP A 1 178 ? -8.387 3.633 -5.216 1.00 85.12 178 ASP A C 1
ATOM 1306 O O . ASP A 1 178 ? -7.994 2.941 -6.159 1.00 85.12 178 ASP A O 1
ATOM 1310 N N . GLY A 1 179 ? -8.258 4.963 -5.249 1.00 85.81 179 GLY A N 1
ATOM 1311 C CA . GLY A 1 179 ? -7.600 5.689 -6.333 1.00 85.81 179 GLY A CA 1
ATOM 1312 C C . GLY A 1 179 ? -8.280 5.606 -7.716 1.00 85.81 179 GLY A C 1
ATOM 1313 O O . GLY A 1 179 ? -7.720 6.114 -8.697 1.00 85.81 179 GLY A O 1
ATOM 1314 N N . ASP A 1 180 ? -9.501 5.054 -7.865 1.00 83.88 180 ASP A N 1
ATOM 1315 C CA . ASP A 1 180 ? -10.128 4.822 -9.190 1.00 83.88 180 ASP A CA 1
ATOM 1316 C C . ASP A 1 180 ? -10.586 6.118 -9.908 1.00 83.88 180 ASP A C 1
ATOM 1318 O O . ASP A 1 180 ? -10.993 6.138 -11.091 1.00 83.88 180 ASP A O 1
ATOM 1322 N N . GLY A 1 181 ? -10.520 7.242 -9.190 1.00 84.56 181 GLY A N 1
ATOM 1323 C CA . GLY A 1 181 ? -10.922 8.569 -9.629 1.00 84.56 181 GLY A CA 1
ATOM 1324 C C . GLY A 1 181 ? -12.396 8.895 -9.373 1.00 84.56 181 GLY A C 1
ATOM 1325 O O . GLY A 1 181 ? -12.905 9.902 -9.919 1.00 84.56 181 GLY A O 1
ATOM 1326 N N . ARG A 1 182 ? -13.109 8.077 -8.598 1.00 85.12 182 ARG A N 1
ATOM 1327 C CA . ARG A 1 182 ? -14.453 8.326 -8.079 1.00 85.12 182 ARG A CA 1
ATOM 1328 C C . ARG A 1 182 ? -14.432 8.311 -6.559 1.00 85.12 182 ARG A C 1
ATOM 1330 O O . ARG A 1 182 ? -14.666 7.309 -5.915 1.00 85.12 182 ARG A O 1
ATOM 1337 N N . GLY A 1 183 ? -14.433 9.519 -6.017 1.00 86.69 183 GLY A N 1
ATOM 1338 C CA . GLY A 1 183 ? -14.490 9.588 -4.570 1.00 86.69 183 GLY A CA 1
ATOM 1339 C C . GLY A 1 183 ? -15.666 8.883 -3.888 1.00 86.69 183 GLY A C 1
ATOM 1340 O O . GLY A 1 183 ? -16.811 9.017 -4.345 1.00 86.69 183 GLY A O 1
ATOM 1341 N N . ASP A 1 184 ? -15.383 8.272 -2.740 1.00 85.50 184 ASP A N 1
ATOM 1342 C CA . ASP A 1 184 ? -16.200 7.318 -1.959 1.00 85.50 184 ASP A CA 1
ATOM 1343 C C . ASP A 1 184 ? -17.638 7.792 -1.708 1.00 85.50 184 ASP A C 1
ATOM 1345 O O . ASP A 1 184 ? -18.619 7.055 -1.726 1.00 85.50 184 ASP A O 1
ATOM 1349 N N . ALA A 1 185 ? -17.864 9.105 -1.609 1.00 83.56 185 ALA A N 1
ATOM 1350 C CA . ALA A 1 185 ? -19.229 9.636 -1.508 1.00 83.56 185 ALA A CA 1
ATOM 1351 C C . ALA A 1 185 ? -20.148 9.301 -2.712 1.00 83.56 185 ALA A C 1
ATOM 1353 O O . ALA A 1 185 ? -21.377 9.448 -2.598 1.00 83.56 185 ALA A O 1
ATOM 1354 N N . ASP A 1 186 ? -19.566 8.978 -3.867 1.00 86.50 186 ASP A N 1
ATOM 1355 C CA . ASP A 1 186 ? -20.228 8.593 -5.111 1.00 86.50 186 ASP A CA 1
ATOM 1356 C C . ASP A 1 186 ? -19.779 7.196 -5.626 1.00 86.50 186 ASP A C 1
ATOM 1358 O O . ASP A 1 186 ? -20.300 6.797 -6.682 1.00 86.50 186 ASP A O 1
ATOM 1362 N N . ASP A 1 187 ? -18.910 6.474 -4.903 1.00 82.38 187 ASP A N 1
ATOM 1363 C CA . ASP A 1 187 ? -18.597 5.054 -5.136 1.00 82.38 187 ASP A CA 1
ATOM 1364 C C . ASP A 1 187 ? -19.469 4.125 -4.267 1.00 82.38 187 ASP A C 1
ATOM 1366 O O . ASP A 1 187 ? -20.398 4.569 -3.584 1.00 82.38 187 ASP A O 1
ATOM 1370 N N . SER A 1 188 ? -19.355 2.825 -4.493 1.00 85.31 188 SER A N 1
ATOM 1371 C CA . SER A 1 188 ? -20.119 1.764 -3.842 1.00 85.31 188 SER A CA 1
ATOM 1372 C C . SER A 1 188 ? -19.242 0.591 -3.415 1.00 85.31 188 SER A C 1
ATOM 1374 O O . SER A 1 188 ? -19.807 -0.450 -3.102 1.00 85.31 188 SER A O 1
ATOM 1376 N N . ASP A 1 189 ? -17.930 0.718 -3.567 1.00 78.62 189 ASP A N 1
ATOM 1377 C CA . ASP A 1 189 ? -16.887 -0.283 -3.329 1.00 78.62 189 ASP A CA 1
ATOM 1378 C C . ASP A 1 189 ? -15.639 0.516 -2.928 1.00 78.62 189 ASP A C 1
ATOM 1380 O O . ASP A 1 189 ? -14.672 0.562 -3.678 1.00 78.62 189 ASP A O 1
ATOM 1384 N N . ASP A 1 190 ? -15.759 1.279 -1.834 1.00 83.38 190 ASP A N 1
ATOM 1385 C CA . ASP A 1 190 ? -14.840 2.375 -1.481 1.00 83.38 190 ASP A CA 1
ATOM 1386 C C . ASP A 1 190 ? -13.373 1.899 -1.355 1.00 83.38 190 ASP A C 1
ATOM 1388 O O . ASP A 1 190 ? -12.467 2.677 -1.624 1.00 83.38 190 ASP A O 1
ATOM 1392 N N . ASP A 1 191 ? -13.143 0.627 -0.999 1.00 76.06 191 ASP A N 1
ATOM 1393 C CA . ASP A 1 191 ? -11.819 0.005 -0.828 1.00 76.06 191 ASP A CA 1
ATOM 1394 C C . ASP A 1 191 ? -11.377 -0.894 -2.004 1.00 76.06 191 ASP A C 1
ATOM 1396 O O . ASP A 1 191 ? -10.377 -1.605 -1.898 1.00 76.06 191 ASP A O 1
ATOM 1400 N N . GLY A 1 192 ? -12.136 -0.927 -3.105 1.00 75.31 192 GLY A N 1
ATOM 1401 C CA . GLY A 1 192 ? -11.794 -1.687 -4.311 1.00 75.31 192 GLY A CA 1
ATOM 1402 C C . GLY A 1 192 ? -11.796 -3.222 -4.174 1.00 75.31 192 GLY A C 1
ATOM 1403 O O . GLY A 1 192 ? -11.473 -3.922 -5.142 1.00 75.31 192 GLY A O 1
ATOM 1404 N N . ASP A 1 193 ? -12.210 -3.806 -3.037 1.00 72.06 193 ASP A N 1
ATOM 1405 C CA . ASP A 1 193 ? -12.061 -5.251 -2.769 1.00 72.06 193 ASP A CA 1
ATOM 1406 C C . ASP A 1 193 ? -13.035 -6.150 -3.577 1.00 72.06 193 ASP A C 1
ATOM 1408 O O . ASP A 1 193 ? -12.962 -7.399 -3.572 1.00 72.06 193 ASP A O 1
ATOM 1412 N N . GLY A 1 194 ? -13.964 -5.524 -4.306 1.00 74.12 194 GLY A N 1
ATOM 1413 C CA . GLY A 1 194 ? -14.978 -6.168 -5.128 1.00 74.12 194 GLY A CA 1
ATOM 1414 C C . GLY A 1 194 ? -16.257 -6.535 -4.371 1.00 74.12 194 GLY A C 1
ATOM 1415 O O . GLY A 1 194 ? -17.087 -7.307 -4.906 1.00 74.12 194 GLY A O 1
ATOM 1416 N N . VAL A 1 195 ? -16.428 -6.049 -3.141 1.00 70.94 195 VAL A N 1
ATOM 1417 C CA . VAL A 1 195 ? -17.597 -6.220 -2.281 1.00 70.94 195 VAL A CA 1
ATOM 1418 C C . VAL A 1 195 ? -18.229 -4.863 -1.994 1.00 70.94 195 VAL A C 1
ATOM 1420 O O . VAL A 1 195 ? -17.819 -4.139 -1.113 1.00 70.94 195 VAL A O 1
ATOM 1423 N N . ASP A 1 196 ? -19.386 -4.638 -2.624 1.00 80.75 196 ASP A N 1
ATOM 1424 C CA . ASP A 1 196 ? -20.208 -3.440 -2.401 1.00 80.75 196 ASP A CA 1
ATOM 1425 C C . ASP A 1 196 ? -20.365 -3.088 -0.904 1.00 80.75 196 ASP A C 1
ATOM 1427 O O . ASP A 1 196 ? -20.765 -3.972 -0.132 1.00 80.75 196 ASP A O 1
ATOM 1431 N N . ASP A 1 197 ? -20.148 -1.825 -0.508 1.00 73.44 197 ASP A N 1
ATOM 1432 C CA . ASP A 1 197 ? -20.187 -1.348 0.893 1.00 73.44 197 ASP A CA 1
ATOM 1433 C C . ASP A 1 197 ? -21.490 -1.756 1.612 1.00 73.44 197 ASP A C 1
ATOM 1435 O O . ASP A 1 197 ? -21.561 -1.961 2.832 1.00 73.44 197 ASP A O 1
ATOM 1439 N N . GLU A 1 198 ? -22.603 -1.876 0.869 1.00 72.81 198 GLU A N 1
ATOM 1440 C CA . GLU A 1 198 ? -23.883 -2.319 1.437 1.00 72.81 198 GLU A CA 1
ATOM 1441 C C . GLU A 1 198 ? -23.909 -3.824 1.792 1.00 72.81 198 GLU A C 1
ATOM 1443 O O . GLU A 1 198 ? -24.705 -4.250 2.651 1.00 72.81 198 GLU A O 1
ATOM 1448 N N . ASP A 1 199 ? -23.105 -4.632 1.101 1.00 68.12 199 ASP A N 1
ATOM 1449 C CA . ASP A 1 199 ? -22.958 -6.086 1.234 1.00 68.12 199 ASP A CA 1
ATOM 1450 C C . ASP A 1 199 ? -21.713 -6.495 2.040 1.00 68.12 199 ASP A C 1
ATOM 1452 O O . ASP A 1 199 ? -21.656 -7.644 2.521 1.00 68.12 199 ASP A O 1
ATOM 1456 N N . GLU A 1 200 ? -20.786 -5.568 2.267 1.00 65.19 200 GLU A N 1
ATOM 1457 C CA . GLU A 1 200 ? -19.707 -5.717 3.223 1.00 65.19 200 GLU A CA 1
ATOM 1458 C C . GLU A 1 200 ? -20.251 -6.170 4.579 1.00 65.19 200 GLU A C 1
ATOM 1460 O O . GLU A 1 200 ? -21.228 -5.657 5.156 1.00 65.19 200 GLU A O 1
ATOM 1465 N N . VAL A 1 201 ? -19.645 -7.231 5.114 1.00 49.88 201 VAL A N 1
ATOM 1466 C CA . VAL A 1 201 ? -20.102 -7.817 6.372 1.00 49.88 201 VAL A CA 1
ATOM 1467 C C . VAL A 1 201 ? -19.561 -6.981 7.517 1.00 49.8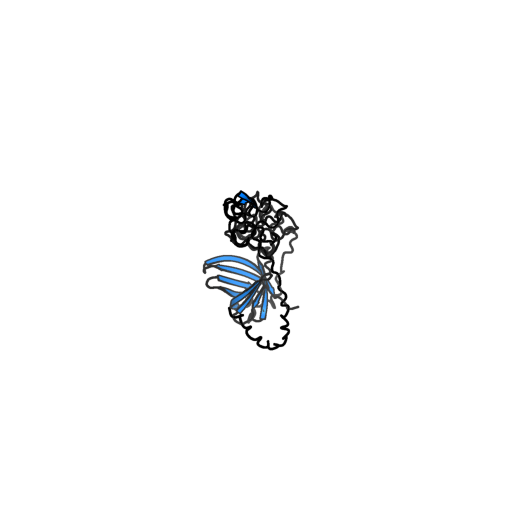8 201 VAL A C 1
ATOM 1469 O O . VAL A 1 201 ? -18.679 -7.407 8.265 1.00 49.88 201 VAL A O 1
ATOM 1472 N N . SER A 1 202 ? -20.195 -5.830 7.717 1.00 42.75 202 SER A N 1
ATOM 1473 C CA . SER A 1 202 ? -20.028 -5.038 8.917 1.00 42.75 202 SER A CA 1
ATOM 1474 C C . SER A 1 202 ? -20.232 -5.907 10.163 1.00 42.75 202 SER A C 1
ATOM 1476 O O . SER A 1 202 ? -21.009 -6.873 10.229 1.00 42.75 202 SER A O 1
ATOM 1478 N N . VAL A 1 203 ? -19.566 -5.480 11.224 1.00 42.09 203 VAL A N 1
ATOM 1479 C CA . VAL A 1 203 ? -19.718 -5.921 12.604 1.00 42.09 203 VAL A CA 1
ATOM 1480 C C . VAL A 1 203 ? -18.983 -7.226 12.964 1.00 42.09 203 VAL A C 1
ATOM 1482 O O . VAL A 1 203 ? -19.552 -8.323 13.062 1.00 42.09 203 VAL A O 1
ATOM 1485 N N . ILE A 1 204 ? -17.813 -7.044 13.591 1.00 44.34 204 ILE A N 1
ATOM 1486 C CA . ILE A 1 204 ? -17.653 -7.603 14.940 1.00 44.34 204 ILE A CA 1
ATOM 1487 C C . ILE A 1 204 ? -18.820 -7.074 15.787 1.00 44.34 204 ILE A C 1
ATOM 1489 O O . ILE A 1 204 ? -18.690 -6.073 16.493 1.00 44.34 204 ILE A O 1
ATOM 1493 N N . ALA A 1 205 ? -19.985 -7.735 15.711 1.00 42.69 205 ALA A N 1
ATOM 1494 C CA . ALA A 1 205 ? -21.119 -7.458 16.588 1.00 42.69 205 ALA A CA 1
ATOM 1495 C C . ALA A 1 205 ? -20.564 -7.347 18.004 1.00 42.69 205 ALA A C 1
ATOM 1497 O O . ALA A 1 205 ? -19.774 -8.235 18.344 1.00 42.69 205 ALA A O 1
ATOM 1498 N N . PRO A 1 206 ? -20.917 -6.301 18.786 1.00 48.72 206 PRO A N 1
ATOM 1499 C CA . PRO A 1 206 ? -20.256 -5.968 20.041 1.00 48.72 206 PRO A CA 1
ATOM 1500 C C . PRO A 1 206 ? -19.906 -7.241 20.788 1.00 48.72 206 PRO A C 1
ATOM 1502 O O . PRO A 1 206 ? -20.789 -8.003 21.208 1.00 48.72 206 PRO A O 1
ATOM 1505 N N . GLY A 1 207 ? -18.611 -7.560 20.758 1.00 51.12 207 GLY A N 1
ATOM 1506 C CA . GLY A 1 207 ? -18.175 -8.921 21.000 1.00 51.12 207 GLY A CA 1
ATOM 1507 C C . GLY A 1 207 ? -18.501 -9.330 22.422 1.00 51.12 207 GLY A C 1
ATOM 1508 O O . GLY A 1 207 ? -18.715 -8.496 23.302 1.00 51.12 207 GLY A O 1
ATOM 1509 N N . VAL A 1 208 ? -18.476 -10.632 22.707 1.00 59.50 208 VAL A N 1
ATOM 1510 C CA . VAL A 1 208 ? -18.461 -11.082 24.103 1.00 59.50 208 VAL A CA 1
ATOM 1511 C C . VAL A 1 208 ? -17.124 -10.654 24.712 1.00 59.50 208 VAL A C 1
ATOM 1513 O O . VAL A 1 208 ? -16.168 -11.415 24.727 1.00 59.50 208 VAL A O 1
ATOM 1516 N N . VAL A 1 209 ? -17.043 -9.434 25.236 1.00 70.88 209 VAL A N 1
ATOM 1517 C CA . VAL A 1 209 ? -15.875 -8.865 25.935 1.00 70.88 209 VAL A CA 1
ATOM 1518 C C . VAL A 1 209 ? -15.754 -9.373 27.381 1.00 70.88 209 VAL A C 1
ATOM 1520 O O . VAL A 1 209 ? -15.063 -8.792 28.213 1.00 70.88 209 VAL A O 1
ATOM 1523 N N . GLY A 1 210 ? -16.437 -10.479 27.692 1.00 73.00 210 GLY A N 1
ATOM 1524 C CA . GLY A 1 210 ? -16.529 -11.081 29.017 1.00 73.00 210 GLY A CA 1
ATOM 1525 C C . GLY A 1 210 ? -17.933 -10.972 29.610 1.00 73.00 210 GLY A C 1
ATOM 1526 O O . GLY A 1 210 ? -18.922 -11.311 28.963 1.00 73.00 210 GLY A O 1
ATOM 1527 N N . ASP A 1 211 ? -18.018 -10.545 30.870 1.00 79.88 211 ASP A N 1
ATOM 1528 C CA . ASP A 1 211 ? -19.264 -10.434 31.642 1.00 79.88 211 ASP A CA 1
ATOM 1529 C C . ASP A 1 211 ? -19.852 -9.010 31.674 1.00 79.88 211 ASP A C 1
ATOM 1531 O O . ASP A 1 211 ? -20.756 -8.727 32.464 1.00 79.88 211 ASP A O 1
ATOM 1535 N N . GLY A 1 212 ? -19.337 -8.111 30.831 1.00 82.94 212 GLY A N 1
ATOM 1536 C CA . GLY A 1 212 ? -19.727 -6.703 30.793 1.00 82.94 212 GLY A CA 1
ATOM 1537 C C . GLY A 1 212 ? -18.948 -5.795 31.753 1.00 82.94 212 GLY A C 1
ATOM 1538 O O . GLY A 1 212 ? -19.171 -4.585 31.770 1.00 82.94 212 GLY A O 1
ATOM 1539 N N . SER A 1 213 ? -18.057 -6.354 32.578 1.00 89.06 213 SER A N 1
ATOM 1540 C CA . SER A 1 213 ? -17.208 -5.592 33.499 1.00 89.06 213 SER A CA 1
ATOM 1541 C C . SER A 1 213 ? -15.775 -5.506 32.984 1.00 89.06 213 SER A C 1
ATOM 1543 O O . SER A 1 213 ? -15.249 -6.457 32.409 1.00 89.06 213 SER A O 1
ATOM 1545 N N . ALA A 1 214 ? -15.108 -4.387 33.263 1.00 92.44 214 ALA A N 1
ATOM 1546 C CA . ALA A 1 214 ? -13.680 -4.251 33.032 1.00 92.44 214 ALA A CA 1
ATOM 1547 C C . ALA A 1 214 ? -12.916 -5.299 33.868 1.00 92.44 214 ALA A C 1
ATOM 1549 O O . ALA A 1 214 ? -13.098 -5.353 35.094 1.00 92.44 214 ALA A O 1
ATOM 1550 N N . PRO A 1 215 ? -12.063 -6.134 33.245 1.00 91.06 215 PRO A N 1
ATOM 1551 C CA . PRO A 1 215 ? -11.278 -7.133 33.957 1.00 91.06 215 PRO A CA 1
ATOM 1552 C C . PRO A 1 215 ? -10.410 -6.540 35.075 1.00 91.06 215 PRO A C 1
ATOM 1554 O O . PRO A 1 215 ? -9.958 -5.402 35.030 1.00 91.06 215 PRO A O 1
ATOM 1557 N N . VAL A 1 216 ? -10.091 -7.340 36.095 1.00 90.12 216 VAL A N 1
ATOM 1558 C CA . VAL A 1 216 ? -9.140 -6.905 37.141 1.00 90.12 216 VAL A CA 1
ATOM 1559 C C . VAL A 1 216 ? -7.717 -6.777 36.580 1.00 90.12 216 VAL A C 1
ATOM 1561 O O . VAL A 1 216 ? -6.925 -5.970 37.063 1.00 90.12 216 VAL A O 1
ATOM 1564 N N . ALA A 1 217 ? -7.390 -7.574 35.563 1.00 92.12 217 ALA A N 1
ATOM 1565 C CA . ALA A 1 217 ? -6.140 -7.522 34.823 1.00 92.12 217 ALA A CA 1
ATOM 1566 C C . ALA A 1 217 ? -6.380 -7.979 33.381 1.00 92.12 217 ALA A C 1
ATOM 1568 O O . ALA A 1 217 ? -7.216 -8.851 33.146 1.00 92.12 217 ALA A O 1
ATOM 1569 N N . LEU A 1 218 ? -5.611 -7.422 32.445 1.00 93.75 218 LEU A N 1
ATOM 1570 C CA . LEU A 1 218 ? -5.654 -7.823 31.037 1.00 93.75 218 LEU A CA 1
ATOM 1571 C C . LEU A 1 218 ? -4.740 -9.010 30.718 1.00 93.75 218 LEU A C 1
ATOM 1573 O O . LEU A 1 218 ? -4.895 -9.622 29.673 1.00 93.75 218 LEU A O 1
ATOM 1577 N N . THR A 1 219 ? -3.806 -9.370 31.603 1.00 92.44 219 THR A N 1
ATOM 1578 C CA . THR A 1 219 ? -2.835 -10.443 31.351 1.00 92.44 219 THR A CA 1
ATOM 1579 C C . THR A 1 219 ? -3.513 -11.764 30.976 1.00 92.44 219 THR A C 1
ATOM 1581 O O . THR A 1 219 ? -4.321 -12.297 31.737 1.00 92.44 219 THR A O 1
ATOM 1584 N N . GLY A 1 220 ? -3.122 -12.317 29.831 1.00 85.38 220 GLY A N 1
ATOM 1585 C CA . GLY A 1 220 ? -3.674 -13.532 29.238 1.00 85.38 220 GLY A CA 1
ATOM 1586 C C . GLY A 1 220 ? -4.911 -13.304 28.368 1.00 85.38 220 GLY A C 1
ATOM 1587 O O . GLY A 1 220 ? -5.399 -14.268 27.783 1.00 85.38 220 GLY A O 1
ATOM 1588 N N . LEU A 1 221 ? -5.419 -12.072 28.278 1.00 90.38 221 LEU A N 1
ATOM 1589 C CA . LEU A 1 221 ? -6.527 -11.710 27.399 1.00 90.38 221 LEU A CA 1
ATOM 1590 C C . LEU A 1 221 ? -6.004 -11.220 26.051 1.00 90.38 221 LEU A C 1
ATOM 1592 O O . LEU A 1 221 ? -4.893 -10.696 25.935 1.00 90.38 221 LEU A O 1
ATOM 1596 N N . ARG A 1 222 ? -6.845 -11.410 25.041 1.00 90.31 222 ARG A N 1
ATOM 1597 C CA . ARG A 1 222 ? -6.618 -11.002 23.663 1.00 90.31 222 ARG A CA 1
ATOM 1598 C C . ARG A 1 222 ? -7.875 -10.314 23.171 1.00 90.31 222 ARG A C 1
ATOM 1600 O O . ARG A 1 222 ? -8.951 -10.898 23.318 1.00 90.31 222 ARG A O 1
ATOM 1607 N N . TYR A 1 223 ? -7.743 -9.125 22.611 1.00 90.25 223 TYR A N 1
ATOM 1608 C CA . TYR A 1 223 ? -8.862 -8.410 22.012 1.00 90.25 223 TYR A CA 1
ATOM 1609 C C . TYR A 1 223 ? -8.565 -8.147 20.552 1.00 90.25 223 TYR A C 1
ATOM 1611 O O . TYR A 1 223 ? -7.430 -7.811 20.234 1.00 90.25 223 TYR A O 1
ATOM 1619 N N . LYS A 1 224 ? -9.578 -8.358 19.716 1.00 86.44 224 LYS A N 1
ATOM 1620 C CA . LYS A 1 224 ? -9.588 -7.912 18.329 1.00 86.44 224 LYS A CA 1
ATOM 1621 C C . LYS A 1 224 ? -10.432 -6.649 18.210 1.00 86.44 224 LYS A C 1
ATOM 1623 O O . LYS A 1 224 ? -11.409 -6.532 18.967 1.00 86.44 224 LYS A O 1
ATOM 1628 N N . PHE A 1 225 ? -10.045 -5.759 17.315 1.00 84.62 225 PHE A N 1
ATOM 1629 C CA . PHE A 1 225 ? -10.684 -4.467 17.087 1.00 84.62 225 PHE A CA 1
ATOM 1630 C C . PHE A 1 225 ? -11.355 -4.452 15.710 1.00 84.62 225 PHE A C 1
ATOM 1632 O O . PHE A 1 225 ? -11.231 -5.413 14.964 1.00 84.62 225 PHE A O 1
ATOM 1639 N N . ALA A 1 226 ? -12.203 -3.458 15.501 1.00 76.62 226 ALA A N 1
ATOM 1640 C CA . ALA A 1 226 ? -12.795 -3.055 14.233 1.00 76.62 226 ALA A CA 1
ATOM 1641 C C . ALA A 1 226 ? -13.043 -1.553 14.400 1.00 76.62 226 ALA A C 1
ATOM 1643 O O . ALA A 1 226 ? -13.710 -1.156 15.375 1.00 76.62 226 ALA A O 1
ATOM 1644 N N . GLU A 1 227 ? -12.414 -0.743 13.562 1.00 72.75 227 GLU A N 1
ATOM 1645 C CA . GLU A 1 227 ? -12.427 0.721 13.587 1.00 72.75 227 GLU A CA 1
ATOM 1646 C C . GLU A 1 227 ? -13.141 1.176 12.319 1.00 72.75 227 GLU A C 1
ATOM 1648 O O . GLU A 1 227 ? -12.813 0.665 11.275 1.00 72.75 227 GLU A O 1
ATOM 1653 N N . GLY A 1 228 ? -14.140 2.060 12.406 1.00 61.91 228 GLY A N 1
ATOM 1654 C CA . GLY A 1 228 ? -14.877 2.446 11.191 1.00 61.91 228 GLY A CA 1
ATOM 1655 C C . GLY A 1 228 ? -15.684 1.299 10.567 1.00 61.91 228 GLY A C 1
ATOM 1656 O O . GLY A 1 228 ? -16.265 0.488 11.312 1.00 61.91 228 GLY A O 1
ATOM 1657 N N . ASP A 1 229 ? -15.756 1.312 9.236 1.00 46.19 229 ASP A N 1
ATOM 1658 C CA . ASP A 1 229 ? -16.246 0.205 8.408 1.00 46.19 229 ASP A CA 1
ATOM 1659 C C . ASP A 1 229 ? -15.103 -0.814 8.144 1.00 46.19 229 ASP A C 1
ATOM 1661 O O . ASP A 1 229 ? -15.347 -2.029 8.171 1.00 46.19 229 ASP A O 1
ATOM 1665 N N . ASP A 1 230 ? -13.853 -0.345 8.215 1.00 50.62 230 ASP A N 1
ATOM 1666 C CA . ASP A 1 230 ? -12.594 -1.085 8.100 1.00 50.62 230 ASP A CA 1
ATOM 1667 C C . ASP A 1 230 ? -12.480 -2.241 9.109 1.00 50.62 230 ASP A C 1
ATOM 1669 O O . ASP A 1 230 ? -12.714 -2.152 10.334 1.00 50.62 230 ASP A O 1
ATOM 1673 N N . GLN A 1 231 ? -12.079 -3.400 8.591 1.00 54.72 231 GLN A N 1
ATOM 1674 C CA . GLN A 1 231 ? -11.912 -4.626 9.365 1.00 54.72 231 GLN A CA 1
ATOM 1675 C C . GLN A 1 231 ? -10.464 -4.822 9.821 1.00 54.72 231 GLN A C 1
ATOM 1677 O O . GLN A 1 231 ? -9.946 -5.936 9.752 1.00 54.72 231 GLN A O 1
ATOM 1682 N N . GLU A 1 232 ? -9.864 -3.788 10.419 1.00 52.84 232 GLU A N 1
ATOM 1683 C CA . GLU A 1 232 ? -8.575 -3.841 11.122 1.00 52.84 232 GLU A CA 1
ATOM 1684 C C . GLU A 1 232 ? -8.440 -5.141 11.947 1.00 52.84 232 GLU A C 1
ATOM 1686 O O . GLU A 1 232 ? -8.998 -5.296 13.047 1.00 52.84 232 GLU A O 1
ATOM 1691 N N . THR A 1 233 ? -7.671 -6.122 11.452 1.00 61.84 233 THR A N 1
ATOM 1692 C CA . THR A 1 233 ? -7.468 -7.408 12.148 1.00 61.84 233 THR A CA 1
ATOM 1693 C C . THR A 1 233 ? -6.481 -7.297 13.311 1.00 61.84 233 THR A C 1
ATOM 1695 O O . THR A 1 233 ? -5.953 -8.310 13.788 1.00 61.84 233 THR A O 1
ATOM 1698 N N . GLU A 1 234 ? -6.272 -6.087 13.842 1.00 80.94 234 GLU A N 1
ATOM 1699 C CA . GLU A 1 234 ? -5.417 -5.823 14.989 1.00 80.94 234 GLU A CA 1
ATOM 1700 C C . GLU A 1 234 ? -5.854 -6.683 16.190 1.00 80.94 234 GLU A C 1
ATOM 1702 O O . GLU A 1 234 ? -6.958 -6.574 16.739 1.00 80.94 234 GLU A O 1
ATOM 1707 N N . ILE A 1 235 ? -4.939 -7.532 16.669 1.00 87.75 235 ILE A N 1
ATOM 1708 C CA . ILE A 1 235 ? -5.091 -8.279 17.917 1.00 87.75 235 ILE A CA 1
ATOM 1709 C C . ILE A 1 235 ? -4.086 -7.785 18.952 1.00 87.75 235 ILE A C 1
ATOM 1711 O O . ILE A 1 235 ? -2.912 -8.162 18.950 1.00 87.75 235 ILE A O 1
ATOM 1715 N N . LEU A 1 236 ? -4.583 -7.088 19.974 1.00 93.31 236 LEU A N 1
ATOM 1716 C CA . LEU A 1 236 ? -3.799 -6.804 21.174 1.00 93.31 236 LEU A CA 1
ATOM 1717 C C . LEU A 1 236 ? -3.796 -8.014 22.111 1.00 93.31 236 LEU A C 1
ATOM 1719 O O . LEU A 1 236 ? -4.793 -8.350 22.762 1.00 93.31 236 LEU A O 1
ATOM 1723 N N . SER A 1 237 ? -2.634 -8.654 22.226 1.00 93.19 237 SER A N 1
ATOM 1724 C CA . SER A 1 237 ? -2.390 -9.802 23.098 1.00 93.19 237 SER A CA 1
ATOM 1725 C C . SER A 1 237 ? -1.593 -9.399 24.340 1.00 93.19 237 SER A C 1
ATOM 1727 O O . SER A 1 237 ? -0.381 -9.197 24.296 1.00 93.19 237 SER A O 1
ATOM 1729 N N . PHE A 1 238 ? -2.245 -9.342 25.501 1.00 94.81 238 PHE A N 1
ATOM 1730 C CA . PHE A 1 238 ? -1.624 -8.905 26.756 1.00 94.81 238 PHE A CA 1
ATOM 1731 C C . PHE A 1 238 ? -0.874 -10.064 27.434 1.00 94.81 238 PHE A C 1
ATOM 1733 O O . PHE A 1 238 ? -1.449 -10.859 28.177 1.00 94.81 238 PHE A O 1
ATOM 1740 N N . THR A 1 239 ? 0.431 -10.190 27.194 1.00 93.81 239 THR A N 1
ATOM 1741 C CA . THR A 1 239 ? 1.238 -11.355 27.614 1.00 93.81 239 THR A CA 1
ATOM 1742 C C . THR A 1 239 ? 1.731 -11.293 29.063 1.00 93.81 239 THR A C 1
ATOM 1744 O O . THR A 1 239 ? 2.059 -12.321 29.660 1.00 93.81 239 THR A O 1
ATOM 1747 N N . SER A 1 240 ? 1.779 -10.102 29.662 1.00 95.00 240 SER A N 1
ATOM 1748 C CA . SER A 1 240 ? 2.213 -9.879 31.047 1.00 95.00 240 SER A CA 1
ATOM 1749 C C . SER A 1 240 ? 1.411 -8.756 31.715 1.00 95.00 240 SER A C 1
ATOM 1751 O O . SER A 1 240 ? 0.401 -8.311 31.181 1.00 95.00 240 SER A O 1
ATOM 1753 N N . ALA A 1 241 ? 1.815 -8.310 32.909 1.00 94.31 241 ALA A N 1
ATOM 1754 C CA . ALA A 1 241 ? 1.131 -7.230 33.629 1.00 94.31 241 ALA A CA 1
ATOM 1755 C C . ALA A 1 241 ? 1.386 -5.828 33.041 1.00 94.31 241 ALA A C 1
ATOM 1757 O O . ALA A 1 241 ? 0.683 -4.889 33.402 1.00 94.31 241 ALA A O 1
ATOM 1758 N N . THR A 1 242 ? 2.417 -5.679 32.205 1.00 96.69 242 THR A N 1
ATOM 1759 C CA . THR A 1 242 ? 2.850 -4.385 31.645 1.00 96.69 242 THR A CA 1
ATOM 1760 C C . THR A 1 242 ? 3.277 -4.477 30.184 1.00 96.69 242 THR A C 1
ATOM 1762 O O . THR A 1 242 ? 3.804 -3.509 29.648 1.00 96.69 242 THR A O 1
ATOM 1765 N N . GLY A 1 243 ? 3.135 -5.638 29.548 1.00 96.25 243 GLY A N 1
ATOM 1766 C CA . GLY A 1 243 ? 3.568 -5.859 28.174 1.00 96.25 243 GLY A CA 1
ATOM 1767 C C . GLY A 1 243 ? 2.677 -6.843 27.438 1.00 96.25 243 GLY A C 1
ATOM 1768 O O . GLY A 1 243 ? 1.995 -7.659 28.069 1.00 96.25 243 GLY A O 1
ATOM 1769 N N . GLY A 1 244 ? 2.715 -6.745 26.119 1.00 96.31 244 GLY A N 1
ATOM 1770 C CA . GLY A 1 244 ? 1.938 -7.541 25.185 1.00 96.31 244 GLY A CA 1
ATOM 1771 C C . GLY A 1 244 ? 2.547 -7.513 23.790 1.00 96.31 244 GLY A C 1
ATOM 1772 O O . GLY A 1 244 ? 3.672 -7.042 23.617 1.00 96.31 244 GLY A O 1
ATOM 1773 N N . VAL A 1 245 ? 1.817 -8.075 22.835 1.00 93.81 245 VAL A N 1
ATOM 1774 C CA . VAL A 1 245 ? 2.143 -8.023 21.409 1.00 93.81 245 VAL A CA 1
ATOM 1775 C C . VAL A 1 245 ? 0.911 -7.579 20.625 1.00 93.81 245 VAL A C 1
ATOM 1777 O O . VAL A 1 245 ? -0.189 -8.051 20.934 1.00 93.81 245 VAL A O 1
ATOM 1780 N N . LYS A 1 246 ? 1.096 -6.645 19.691 1.00 91.31 246 LYS A N 1
ATOM 1781 C CA . LYS A 1 246 ? 0.158 -6.344 18.607 1.00 91.31 246 LYS A CA 1
ATOM 1782 C C . LYS A 1 246 ? 0.394 -7.413 17.542 1.00 91.31 246 LYS A C 1
ATOM 1784 O O . LYS A 1 246 ? 1.531 -7.851 17.356 1.00 91.31 246 LYS A O 1
ATOM 1789 N N . THR A 1 247 ? -0.667 -7.913 16.939 1.00 85.50 247 THR A N 1
ATOM 1790 C CA . THR A 1 247 ? -0.575 -8.796 15.779 1.00 85.50 247 THR A CA 1
ATOM 1791 C C . THR A 1 247 ? -1.515 -8.254 14.733 1.00 85.50 247 THR A C 1
ATOM 1793 O O . THR A 1 247 ? -2.679 -8.031 15.054 1.00 85.50 247 THR A O 1
ATOM 1796 N N . GLU A 1 248 ? -0.984 -8.066 13.544 1.00 75.62 248 GLU A N 1
ATOM 1797 C CA . GLU A 1 248 ? -1.628 -7.485 12.374 1.00 75.62 248 GLU A CA 1
ATOM 1798 C C . GLU A 1 248 ? -1.123 -8.321 11.209 1.00 75.62 248 GLU A C 1
ATOM 1800 O O . GLU A 1 248 ? 0.086 -8.435 11.022 1.00 75.62 248 GLU A O 1
ATOM 1805 N N . VAL A 1 249 ? -2.023 -9.074 10.579 1.00 67.81 249 VAL A N 1
ATOM 1806 C CA . VAL A 1 249 ? -1.679 -10.045 9.530 1.00 67.81 249 VAL A CA 1
ATOM 1807 C C . VAL A 1 249 ? -0.473 -10.944 9.909 1.00 67.81 249 VAL A C 1
ATOM 1809 O O . VAL A 1 249 ? -0.618 -11.872 10.723 1.00 67.81 249 VAL A O 1
ATOM 1812 N N . ALA A 1 250 ? 0.713 -10.687 9.333 1.00 57.41 250 ALA A N 1
ATOM 1813 C CA . ALA A 1 250 ? 1.966 -11.421 9.530 1.00 57.41 250 ALA A CA 1
ATOM 1814 C C . ALA A 1 250 ? 2.933 -10.761 10.533 1.00 57.41 250 ALA A C 1
ATOM 1816 O O . ALA A 1 250 ? 3.857 -11.433 11.019 1.00 57.41 250 ALA A O 1
ATOM 1817 N N . ASP A 1 251 ? 2.695 -9.502 10.894 1.00 68.31 251 ASP A N 1
ATOM 1818 C CA . ASP A 1 251 ? 3.561 -8.721 11.759 1.00 68.31 251 ASP A CA 1
ATOM 1819 C C . ASP A 1 251 ? 3.194 -8.836 13.236 1.00 68.31 251 ASP A C 1
ATOM 1821 O O . ASP A 1 251 ? 2.042 -8.976 13.663 1.00 68.31 251 ASP A O 1
ATOM 1825 N N . VAL A 1 252 ? 4.243 -8.868 14.062 1.00 83.81 252 VAL A N 1
ATOM 1826 C CA . VAL A 1 252 ? 4.128 -9.072 15.506 1.00 83.81 252 VAL A CA 1
ATOM 1827 C C . VAL A 1 252 ? 5.019 -8.087 16.243 1.00 83.81 252 VAL A C 1
ATOM 1829 O O . VAL A 1 252 ? 6.192 -8.361 16.519 1.00 83.81 252 VAL A O 1
ATOM 1832 N N . ASP A 1 253 ? 4.416 -6.985 16.673 1.00 88.38 253 ASP A N 1
ATOM 1833 C CA . ASP A 1 253 ? 5.105 -5.927 17.397 1.00 88.38 253 ASP A CA 1
ATOM 1834 C C . ASP A 1 253 ? 4.933 -6.011 18.907 1.00 88.38 253 ASP A C 1
ATOM 1836 O O . ASP A 1 253 ? 3.843 -6.164 19.459 1.00 88.38 253 ASP A O 1
ATOM 1840 N N . GLY A 1 254 ? 6.043 -5.870 19.627 1.00 92.12 254 GLY A N 1
ATOM 1841 C CA . GLY A 1 254 ? 6.033 -5.825 21.084 1.00 92.12 254 GLY A CA 1
ATOM 1842 C C . GLY A 1 254 ? 5.614 -4.455 21.613 1.00 92.12 254 GLY A C 1
ATOM 1843 O O . GLY A 1 254 ? 6.205 -3.443 21.251 1.00 92.12 254 GLY A O 1
ATOM 1844 N N . PHE A 1 255 ? 4.695 -4.424 22.579 1.00 96.81 255 PHE A N 1
ATOM 1845 C CA . PHE A 1 255 ? 4.311 -3.188 23.266 1.00 96.81 255 PHE A CA 1
ATOM 1846 C C . PHE A 1 255 ? 4.440 -3.287 24.786 1.00 96.81 255 PHE A C 1
ATOM 1848 O O . PHE A 1 255 ? 4.410 -4.364 25.397 1.00 96.81 255 PHE A O 1
ATOM 1855 N N . THR A 1 256 ? 4.516 -2.121 25.429 1.00 97.50 256 THR A N 1
ATOM 1856 C CA . THR A 1 256 ? 4.257 -1.981 26.872 1.00 97.50 256 THR A CA 1
ATOM 1857 C C . THR A 1 256 ? 2.935 -1.273 27.104 1.00 97.50 256 THR A C 1
ATOM 1859 O O . THR A 1 256 ? 2.476 -0.553 26.229 1.00 97.50 256 THR A O 1
ATOM 1862 N N . TYR A 1 257 ? 2.285 -1.478 28.249 1.00 98.25 257 TYR A N 1
ATOM 1863 C CA . TYR A 1 257 ? 1.003 -0.825 28.503 1.00 98.25 257 TYR A CA 1
ATOM 1864 C C . TYR A 1 257 ? 0.771 -0.446 29.965 1.00 98.25 257 TYR A C 1
ATOM 1866 O O . TYR A 1 257 ? 1.351 -1.025 30.892 1.00 98.25 257 TYR A O 1
ATOM 1874 N N . THR A 1 258 ? -0.135 0.511 30.166 1.00 97.88 258 THR A N 1
ATOM 1875 C CA . THR A 1 258 ? -0.769 0.787 31.462 1.00 97.88 258 THR A CA 1
ATOM 1876 C C . THR A 1 258 ? -2.267 0.517 31.387 1.00 97.88 258 THR A C 1
ATOM 1878 O O . THR A 1 258 ? -2.859 0.603 30.316 1.00 97.88 258 THR A O 1
ATOM 1881 N N . TYR A 1 259 ? -2.881 0.159 32.517 1.00 97.75 259 TYR A N 1
ATOM 1882 C CA . TYR A 1 259 ? -4.293 -0.215 32.581 1.00 97.75 259 TYR A CA 1
ATOM 1883 C C . TYR A 1 259 ? -4.971 0.354 33.822 1.00 97.75 259 TYR A C 1
ATOM 1885 O O . TYR A 1 259 ? -4.515 0.126 34.946 1.00 97.75 259 TYR A O 1
ATOM 1893 N N . SER A 1 260 ? -6.073 1.070 33.609 1.00 97.62 260 SER A N 1
ATOM 1894 C CA . SER A 1 260 ? -6.867 1.720 34.653 1.00 97.62 260 SER A CA 1
ATOM 1895 C C . SER A 1 260 ? -8.350 1.342 34.521 1.00 97.62 260 SER A C 1
ATOM 1897 O O . SER A 1 260 ? -9.103 2.064 33.863 1.00 97.62 260 SER A O 1
ATOM 1899 N N . PRO A 1 261 ? -8.793 0.218 35.119 1.00 96.69 261 PRO A N 1
ATOM 1900 C CA . PRO A 1 261 ? -10.188 -0.212 35.070 1.00 96.69 261 PRO A CA 1
ATOM 1901 C C . PRO A 1 261 ? -11.091 0.612 35.996 1.00 96.69 261 PRO A C 1
ATOM 1903 O O . PRO A 1 261 ? -10.698 1.020 37.092 1.00 96.69 261 PRO A O 1
ATOM 1906 N N . ASN A 1 262 ? -12.340 0.794 35.578 1.00 95.69 262 ASN A N 1
ATOM 1907 C CA . ASN A 1 262 ? -13.392 1.492 36.302 1.00 95.69 262 ASN A CA 1
ATOM 1908 C C . ASN A 1 262 ? -14.773 0.878 36.008 1.00 95.69 262 ASN A C 1
ATOM 1910 O O . ASN A 1 262 ? -15.507 1.323 35.129 1.00 95.69 262 ASN A O 1
ATOM 1914 N N . SER A 1 263 ? -15.166 -0.115 36.808 1.00 94.69 263 SER A N 1
ATOM 1915 C CA . SER A 1 263 ? -16.454 -0.809 36.680 1.00 94.69 263 SER A CA 1
ATOM 1916 C C . SER A 1 263 ? -16.639 -1.449 35.301 1.00 94.69 263 SER A C 1
ATOM 1918 O O . SER A 1 263 ? -16.146 -2.549 35.096 1.00 94.69 263 SER A O 1
ATOM 1920 N N . THR A 1 264 ? -17.343 -0.795 34.378 1.00 94.56 264 THR A N 1
ATOM 1921 C CA . THR A 1 264 ? -17.595 -1.291 33.018 1.00 94.56 264 THR A CA 1
ATOM 1922 C C . THR A 1 264 ? -16.641 -0.701 31.992 1.00 94.56 264 THR A C 1
ATOM 1924 O O . THR A 1 264 ? -16.637 -1.163 30.865 1.00 94.56 264 THR A O 1
ATOM 1927 N N . THR A 1 265 ? -15.824 0.292 32.350 1.00 96.50 265 THR A N 1
ATOM 1928 C CA . THR A 1 265 ? -14.889 0.926 31.416 1.00 96.50 265 THR A CA 1
ATOM 1929 C C . THR A 1 265 ? -13.445 0.749 31.849 1.00 96.50 265 THR A C 1
ATOM 1931 O O . THR A 1 265 ? -13.168 0.434 33.008 1.00 96.50 265 THR A O 1
ATOM 1934 N N . ALA A 1 266 ? -12.499 0.957 30.941 1.00 97.38 266 ALA A N 1
ATOM 1935 C CA . ALA A 1 266 ? -11.095 1.089 31.304 1.00 97.38 266 ALA A CA 1
ATOM 1936 C C . ALA A 1 266 ? -10.352 2.019 30.354 1.00 97.38 266 ALA A C 1
ATOM 19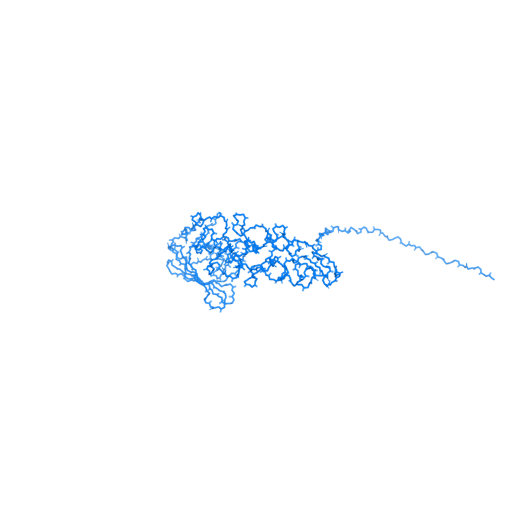38 O O . ALA A 1 266 ? -10.698 2.105 29.182 1.00 97.38 266 ALA A O 1
ATOM 1939 N N . VAL A 1 267 ? -9.298 2.654 30.863 1.00 97.94 267 VAL A N 1
ATOM 1940 C CA . VAL A 1 267 ? -8.307 3.329 30.020 1.00 97.94 267 VAL A CA 1
ATOM 1941 C C . VAL A 1 267 ? -7.072 2.443 29.912 1.00 97.94 267 VAL A C 1
ATOM 1943 O O . VAL A 1 267 ? -6.540 1.998 30.939 1.00 97.94 267 VAL A O 1
ATOM 1946 N N . VAL A 1 268 ? -6.634 2.177 28.685 1.00 98.00 268 VAL A N 1
ATOM 1947 C CA . VAL A 1 268 ? -5.386 1.480 28.369 1.00 98.00 268 VAL A CA 1
ATOM 1948 C C . VAL A 1 268 ? -4.506 2.414 27.563 1.00 98.00 268 VAL A C 1
ATOM 1950 O O . VAL A 1 268 ? -4.940 2.938 26.551 1.00 98.00 268 VAL A O 1
ATOM 1953 N N . THR A 1 269 ? -3.260 2.593 27.988 1.00 97.94 269 THR A N 1
ATOM 1954 C CA . THR A 1 269 ? -2.253 3.265 27.159 1.00 97.94 269 THR A CA 1
ATOM 1955 C C . THR A 1 269 ? -1.279 2.214 26.660 1.00 97.94 269 THR A C 1
ATOM 1957 O O . THR A 1 269 ? -0.604 1.613 27.498 1.00 97.94 269 THR A O 1
ATOM 1960 N N . VAL A 1 270 ? -1.223 1.983 25.350 1.00 97.31 270 VAL A N 1
ATOM 1961 C CA . VAL A 1 270 ? -0.319 1.041 24.673 1.00 97.31 270 VAL A CA 1
ATOM 1962 C C . VAL A 1 270 ? 0.843 1.825 24.073 1.00 97.31 270 VAL A C 1
ATOM 1964 O O . VAL A 1 270 ? 0.632 2.752 23.310 1.00 97.31 270 VAL A O 1
ATOM 1967 N N . GLN A 1 271 ? 2.076 1.492 24.436 1.00 96.75 271 GLN A N 1
ATOM 1968 C CA . GLN A 1 271 ? 3.286 2.204 24.034 1.00 96.75 271 GLN A CA 1
ATOM 1969 C C . GLN A 1 271 ? 4.159 1.314 23.145 1.00 96.75 271 GLN A C 1
ATOM 1971 O O . GLN A 1 271 ? 4.681 0.298 23.622 1.00 96.75 271 GLN A O 1
ATOM 1976 N N . TYR A 1 272 ? 4.378 1.765 21.909 1.00 91.69 272 TYR A N 1
ATOM 1977 C CA . TYR A 1 272 ? 5.199 1.094 20.891 1.00 91.69 272 TYR A CA 1
ATOM 1978 C C . TYR A 1 272 ? 6.631 1.645 20.840 1.00 91.69 272 TYR A C 1
ATOM 1980 O O . TYR A 1 272 ? 7.594 0.927 20.591 1.00 91.69 272 TYR A O 1
ATOM 1988 N N . GLY A 1 273 ? 6.812 2.926 21.166 1.00 88.75 273 GLY A N 1
ATOM 1989 C CA . GLY A 1 273 ? 8.123 3.573 21.166 1.00 88.75 273 GLY A CA 1
ATOM 1990 C C . GLY A 1 273 ? 8.091 4.929 21.854 1.00 88.75 273 GLY A C 1
ATOM 1991 O O . GLY A 1 273 ? 7.042 5.387 22.295 1.00 88.75 273 GLY A O 1
ATOM 1992 N N . VAL A 1 274 ? 9.236 5.603 21.978 1.00 87.56 274 VAL A N 1
ATOM 1993 C CA . VAL A 1 274 ? 9.284 6.940 22.595 1.00 87.56 274 VAL A CA 1
ATOM 1994 C C . VAL A 1 274 ? 8.432 7.910 21.773 1.00 87.56 274 VAL A C 1
ATOM 1996 O O . VAL A 1 274 ? 8.747 8.179 20.622 1.00 87.56 274 VAL A O 1
ATOM 1999 N N . GLY A 1 275 ? 7.362 8.438 22.370 1.00 84.88 275 GLY A N 1
ATOM 2000 C CA . GLY A 1 275 ? 6.444 9.365 21.700 1.00 84.88 275 GLY A CA 1
ATOM 2001 C C . GLY A 1 275 ? 5.440 8.722 20.739 1.00 84.88 275 GLY A C 1
ATOM 2002 O O . GLY A 1 275 ? 4.635 9.467 20.197 1.00 84.88 275 GLY A O 1
ATOM 2003 N N . LYS A 1 276 ? 5.458 7.391 20.570 1.00 92.88 276 LYS A N 1
ATOM 2004 C CA . LYS A 1 276 ? 4.483 6.614 19.785 1.00 92.88 276 LYS A CA 1
ATOM 2005 C C . LYS A 1 276 ? 3.629 5.747 20.717 1.00 92.88 276 LYS A C 1
ATOM 2007 O O . LYS A 1 276 ? 4.173 4.830 21.351 1.00 92.88 276 LYS A O 1
ATOM 2012 N N . TYR A 1 277 ? 2.348 6.074 20.874 1.00 95.19 277 TYR A N 1
ATOM 2013 C CA . TYR A 1 277 ? 1.428 5.342 21.751 1.00 95.19 277 TYR A CA 1
ATOM 2014 C C . TYR A 1 277 ? -0.041 5.573 21.407 1.00 95.19 277 TYR A C 1
ATOM 2016 O O . TYR A 1 277 ? -0.401 6.638 20.919 1.00 95.19 277 TYR A O 1
ATOM 2024 N N . ASP A 1 278 ? -0.877 4.623 21.810 1.00 95.50 278 ASP A N 1
ATOM 2025 C CA . ASP A 1 278 ? -2.329 4.720 21.730 1.00 95.50 278 ASP A CA 1
ATOM 2026 C C . ASP A 1 278 ? -2.946 4.803 23.123 1.00 95.50 278 ASP A C 1
ATOM 2028 O O . ASP A 1 278 ? -2.535 4.098 24.048 1.00 95.50 278 ASP A O 1
ATOM 2032 N N . GLU A 1 279 ? -3.960 5.649 23.286 1.00 97.62 279 GLU A N 1
ATOM 2033 C CA . GLU A 1 279 ? -4.832 5.674 24.459 1.00 97.62 279 GLU A CA 1
ATOM 2034 C C . GLU A 1 279 ? -6.218 5.147 24.080 1.00 97.62 279 GLU A C 1
ATOM 2036 O O . GLU A 1 279 ? -7.014 5.835 23.445 1.00 97.62 279 GLU A O 1
ATOM 2041 N N . PHE A 1 280 ? -6.523 3.933 24.525 1.00 96.44 280 PHE A N 1
ATOM 2042 C CA . PHE A 1 280 ? -7.834 3.321 24.397 1.00 96.44 280 PHE A CA 1
ATOM 2043 C C . PHE A 1 280 ? -8.705 3.638 25.611 1.00 96.44 280 PHE A C 1
ATOM 2045 O O . PHE A 1 280 ? -8.290 3.478 26.762 1.00 96.44 280 PHE A O 1
ATOM 2052 N N . THR A 1 281 ? -9.955 4.005 25.363 1.00 97.31 281 THR A N 1
ATOM 2053 C CA . THR A 1 281 ? -11.047 3.991 26.335 1.00 97.31 281 THR A CA 1
ATOM 2054 C C . THR A 1 281 ? -12.008 2.875 25.956 1.00 97.31 281 THR A C 1
ATOM 2056 O O . THR A 1 281 ? -12.779 3.024 25.017 1.00 97.31 281 THR A O 1
ATOM 2059 N N . PHE A 1 282 ? -11.975 1.769 26.694 1.00 95.00 282 PHE A N 1
ATOM 2060 C CA . PHE A 1 282 ? -12.856 0.619 26.493 1.00 95.00 282 PHE A CA 1
ATOM 2061 C C . PHE A 1 282 ? -14.151 0.760 27.286 1.00 95.00 282 PHE A C 1
ATOM 2063 O O . PHE A 1 282 ? -14.108 1.099 28.472 1.00 95.00 282 PHE A O 1
ATOM 2070 N N . ASP A 1 283 ? -15.279 0.417 26.668 1.00 94.50 283 ASP A N 1
ATOM 2071 C CA . ASP A 1 283 ? -16.555 0.131 27.321 1.00 94.50 283 ASP A CA 1
ATOM 2072 C C . ASP A 1 283 ? -16.877 -1.362 27.180 1.00 94.50 283 ASP A C 1
ATOM 2074 O O . ASP A 1 283 ? -17.327 -1.844 26.144 1.00 94.50 283 ASP A O 1
ATOM 2078 N N . PHE A 1 284 ? -16.649 -2.114 28.255 1.00 90.50 284 PHE A N 1
ATOM 2079 C CA . PHE A 1 284 ? -16.912 -3.547 28.309 1.00 90.50 284 PHE A CA 1
ATOM 2080 C C . PHE A 1 284 ? -18.408 -3.867 28.396 1.00 90.50 284 PHE A C 1
ATOM 2082 O O . PHE A 1 284 ? -18.789 -5.004 28.144 1.00 90.50 284 PHE A O 1
ATOM 2089 N N . ALA A 1 285 ? -19.276 -2.915 28.752 1.00 88.12 285 ALA A N 1
ATOM 2090 C CA . ALA A 1 285 ? -20.715 -3.172 28.767 1.00 88.12 285 ALA A CA 1
ATOM 2091 C C . ALA A 1 285 ? -21.294 -3.200 27.351 1.00 88.12 285 ALA A C 1
ATOM 2093 O O . ALA A 1 285 ? -22.243 -3.948 27.102 1.00 88.12 285 ALA A O 1
ATOM 2094 N N . THR A 1 286 ? -20.738 -2.389 26.450 1.00 86.88 286 THR A N 1
ATOM 2095 C CA . THR A 1 286 ? -21.178 -2.312 25.055 1.00 86.88 286 THR A CA 1
ATOM 2096 C C . THR A 1 286 ? -20.244 -3.014 24.088 1.00 86.88 286 THR A C 1
ATOM 2098 O O . THR A 1 286 ? -20.688 -3.287 22.990 1.00 86.88 286 THR A O 1
ATOM 2101 N N . GLY A 1 287 ? -19.000 -3.319 24.464 1.00 87.25 287 GLY A N 1
ATOM 2102 C CA . GLY A 1 287 ? -17.993 -3.830 23.531 1.00 87.25 287 GLY A CA 1
ATOM 2103 C C . GLY A 1 287 ? -17.475 -2.762 22.567 1.00 87.25 287 GLY A C 1
ATOM 2104 O O . GLY A 1 287 ? -17.053 -3.103 21.472 1.00 87.25 287 GLY A O 1
ATOM 2105 N N . SER A 1 288 ? -17.517 -1.485 22.957 1.00 90.06 288 SER A N 1
ATOM 2106 C CA . SER A 1 288 ? -17.098 -0.353 22.117 1.00 90.06 288 SER A CA 1
ATOM 2107 C C . SER A 1 288 ? -15.863 0.335 22.683 1.00 90.06 288 SER A C 1
ATOM 2109 O O . SER A 1 288 ? -15.593 0.250 23.886 1.00 90.06 288 SER A O 1
ATOM 2111 N N . PHE A 1 289 ? -15.124 1.058 21.850 1.00 92.19 289 PHE A N 1
ATOM 2112 C CA . PHE A 1 289 ? -13.952 1.800 22.295 1.00 92.19 289 PHE A CA 1
ATOM 2113 C C . PHE A 1 289 ? -13.786 3.154 21.615 1.00 92.19 289 PHE A C 1
ATOM 2115 O O . PHE A 1 289 ? -14.403 3.450 20.597 1.00 92.19 289 PHE A O 1
ATOM 2122 N N . ILE A 1 290 ? -12.937 3.977 22.225 1.00 93.00 290 ILE A N 1
ATOM 2123 C CA . ILE A 1 290 ? -12.367 5.187 21.632 1.00 93.00 290 ILE A CA 1
ATOM 2124 C C . ILE A 1 290 ? -10.852 5.019 21.681 1.00 93.00 290 ILE A C 1
ATOM 2126 O O . ILE A 1 290 ? -10.318 4.844 22.778 1.00 93.00 290 ILE A O 1
ATOM 2130 N N . ARG A 1 291 ? -10.164 5.082 20.545 1.00 93.56 291 ARG A N 1
ATOM 2131 C CA . ARG A 1 291 ? -8.700 5.055 20.449 1.00 93.56 291 ARG A CA 1
ATOM 2132 C C . ARG A 1 291 ? -8.207 6.445 20.101 1.00 93.56 291 ARG A C 1
ATOM 2134 O O . ARG A 1 291 ? -8.750 7.106 19.228 1.00 93.56 291 ARG A O 1
ATOM 2141 N N . LYS A 1 292 ? -7.181 6.908 20.801 1.00 94.56 292 LYS A N 1
ATOM 2142 C CA . LYS A 1 292 ? -6.438 8.117 20.448 1.00 94.56 292 LYS A CA 1
ATOM 2143 C C . LYS A 1 292 ? -5.014 7.729 20.109 1.00 94.56 292 LYS A C 1
ATOM 2145 O O . LYS A 1 292 ? -4.305 7.282 21.012 1.00 94.56 292 LYS A O 1
ATOM 2150 N N . ARG A 1 293 ? -4.616 7.919 18.857 1.00 92.94 293 ARG A N 1
ATOM 2151 C CA . ARG A 1 293 ? -3.266 7.628 18.364 1.00 92.94 293 ARG A CA 1
ATOM 2152 C C . ARG A 1 293 ? -2.380 8.856 18.569 1.00 92.94 293 ARG A C 1
ATOM 2154 O O . ARG A 1 293 ? -2.808 9.992 18.344 1.00 92.94 293 ARG A O 1
ATOM 2161 N N . TYR A 1 294 ? -1.167 8.650 19.073 1.00 93.62 294 TYR A N 1
ATOM 2162 C CA . TYR A 1 294 ? -0.194 9.714 19.310 1.00 93.62 294 TYR A CA 1
ATOM 2163 C C . TYR A 1 294 ? 1.145 9.389 18.648 1.00 93.62 294 TYR A C 1
ATOM 2165 O O . TYR A 1 294 ? 1.784 8.395 19.007 1.00 93.62 294 TYR A O 1
ATOM 2173 N N . ARG A 1 295 ? 1.633 10.296 17.793 1.00 90.62 295 ARG A N 1
ATOM 2174 C CA . ARG A 1 295 ? 3.014 10.326 17.281 1.00 90.62 295 ARG A CA 1
ATOM 2175 C C . ARG A 1 295 ? 3.723 11.586 17.778 1.00 90.62 295 ARG A C 1
ATOM 2177 O O . ARG A 1 295 ? 3.124 12.638 17.966 1.00 90.62 295 ARG A O 1
ATOM 2184 N N . GLU A 1 296 ? 5.005 11.465 18.117 1.00 91.19 296 GLU A N 1
ATOM 2185 C CA . GLU A 1 296 ? 5.808 12.528 18.752 1.00 91.19 296 GLU A CA 1
ATOM 2186 C C . GLU A 1 296 ? 5.185 13.174 20.018 1.00 91.19 296 GLU A C 1
ATOM 2188 O O . GLU A 1 296 ? 5.580 14.262 20.445 1.00 91.19 296 GLU A O 1
ATOM 2193 N N . ASN A 1 297 ? 4.277 12.469 20.708 1.00 88.19 297 ASN A N 1
ATOM 2194 C CA . ASN A 1 297 ? 3.422 12.972 21.803 1.00 88.19 297 ASN A CA 1
ATOM 2195 C C . ASN A 1 297 ? 2.371 14.023 21.402 1.00 88.19 297 ASN A C 1
ATOM 2197 O O . ASN A 1 297 ? 1.803 14.681 22.282 1.00 88.19 297 ASN A O 1
ATOM 2201 N N . LEU A 1 298 ? 2.107 14.190 20.114 1.00 90.19 298 LEU A N 1
ATOM 2202 C CA . LEU A 1 298 ? 0.988 14.964 19.599 1.00 90.19 298 LEU A CA 1
ATOM 2203 C C . LEU A 1 298 ? -0.166 14.007 19.312 1.00 90.19 298 LEU A C 1
ATOM 2205 O O . LEU A 1 298 ? 0.063 12.877 18.898 1.00 90.19 298 LEU A O 1
ATOM 2209 N N . LEU A 1 299 ? -1.391 14.440 19.622 1.00 92.25 299 LEU A N 1
ATOM 2210 C CA . LEU A 1 299 ? -2.578 13.691 19.219 1.00 92.25 299 LEU A CA 1
ATOM 2211 C C . LEU A 1 299 ? -2.642 13.759 17.697 1.00 92.25 299 LEU A C 1
ATOM 2213 O O . LEU A 1 299 ? -2.712 14.864 17.163 1.00 92.25 299 LEU A O 1
ATOM 2217 N N . GLU A 1 300 ? -2.581 12.598 17.067 1.00 87.25 300 GLU A N 1
ATOM 2218 C CA . GLU A 1 300 ? -2.685 12.436 15.622 1.00 87.25 300 GLU A CA 1
ATOM 2219 C C . GLU A 1 300 ? -4.164 12.301 15.265 1.00 87.25 300 GLU A C 1
ATOM 2221 O O . GLU A 1 300 ? -4.765 13.272 14.814 1.00 87.25 300 GLU A O 1
ATOM 2226 N N . ARG A 1 301 ? -4.792 11.182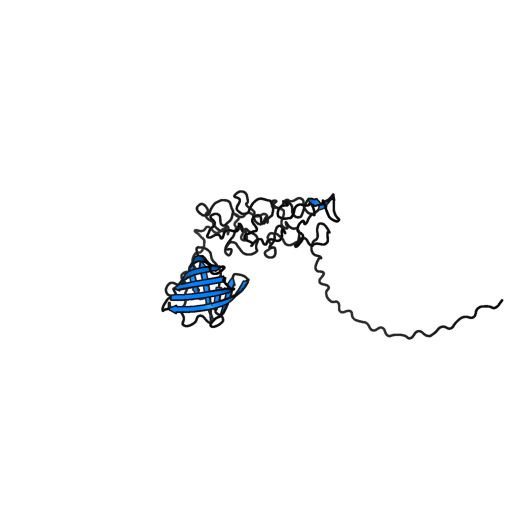 15.650 1.00 83.06 301 ARG A N 1
ATOM 2227 C CA . ARG A 1 301 ? -6.208 10.908 15.365 1.00 83.06 301 ARG A CA 1
ATOM 2228 C C . ARG A 1 301 ? -6.984 10.334 16.551 1.00 83.06 301 ARG A C 1
ATOM 2230 O O . ARG A 1 301 ? -6.416 9.955 17.583 1.00 83.06 301 ARG A O 1
ATOM 2237 N N . THR A 1 302 ? -8.316 10.345 16.447 1.00 89.38 302 THR A N 1
ATOM 2238 C CA . THR A 1 302 ? -9.241 9.722 17.410 1.00 89.38 302 THR A CA 1
ATOM 2239 C C . THR A 1 302 ? -10.247 8.845 16.668 1.00 89.38 302 THR A C 1
ATOM 2241 O O . THR A 1 302 ? -11.201 9.384 16.120 1.00 89.38 302 THR A O 1
ATOM 2244 N N . LYS A 1 303 ? -10.069 7.522 16.722 1.00 82.94 303 LYS A N 1
ATOM 2245 C CA . LYS A 1 303 ? -10.977 6.529 16.133 1.00 82.94 303 LYS A CA 1
ATOM 2246 C C . LYS A 1 303 ? -11.971 6.002 17.177 1.00 82.94 303 LYS A C 1
ATOM 2248 O O . LYS A 1 303 ? -11.725 6.042 18.395 1.00 82.94 303 LYS A O 1
ATOM 2253 N N . THR A 1 304 ? -13.125 5.527 16.722 1.00 87.00 304 THR A N 1
ATOM 2254 C CA . THR A 1 304 ? -14.100 4.806 17.554 1.00 87.00 304 THR A CA 1
ATOM 2255 C C . THR A 1 304 ? -14.499 3.520 16.870 1.00 87.00 304 THR A C 1
ATOM 2257 O O . THR A 1 304 ? -14.629 3.505 15.656 1.00 87.00 304 THR A O 1
ATOM 2260 N N . GLY A 1 305 ? -14.750 2.473 17.645 1.00 84.94 305 GLY A N 1
ATOM 2261 C CA . GLY A 1 305 ? -15.011 1.169 17.056 1.00 84.94 305 GLY A CA 1
ATOM 2262 C C . GLY A 1 305 ? -15.580 0.162 18.037 1.00 84.94 305 GLY A C 1
ATOM 2263 O O . GLY A 1 305 ? -15.962 0.497 19.171 1.00 84.94 305 GLY A O 1
ATOM 2264 N N . ASN A 1 306 ? -15.612 -1.093 17.605 1.00 86.56 306 ASN A N 1
ATOM 2265 C CA . ASN A 1 306 ? -16.030 -2.228 18.417 1.00 86.56 306 ASN A CA 1
ATOM 2266 C C . ASN A 1 306 ? -14.852 -3.159 18.689 1.00 86.56 306 ASN A C 1
ATOM 2268 O O . ASN A 1 306 ? -13.941 -3.307 17.888 1.00 86.56 306 ASN A O 1
ATOM 2272 N N . PHE A 1 307 ? -14.866 -3.815 19.842 1.00 88.31 307 PHE A N 1
ATOM 2273 C CA . PHE A 1 307 ? -13.838 -4.783 20.194 1.00 88.31 307 PHE A CA 1
ATOM 2274 C C . PHE A 1 307 ? -14.452 -6.057 20.764 1.00 88.31 307 PHE A C 1
ATOM 2276 O O . PHE A 1 307 ? -15.539 -6.060 21.351 1.00 88.31 307 PHE A O 1
ATOM 2283 N N . ALA A 1 308 ? -13.741 -7.169 20.603 1.00 85.88 308 ALA A N 1
ATOM 2284 C CA . ALA A 1 308 ? -14.194 -8.482 21.046 1.00 85.88 308 ALA A CA 1
ATOM 2285 C C . ALA A 1 308 ? -13.076 -9.289 21.696 1.00 85.88 308 ALA A C 1
ATOM 2287 O O . ALA A 1 308 ? -11.931 -9.264 21.252 1.00 85.88 308 ALA A O 1
ATOM 2288 N N . LEU A 1 309 ? -13.416 -10.067 22.730 1.00 85.44 309 LEU A N 1
ATOM 2289 C CA . LEU A 1 309 ? -12.478 -11.028 23.305 1.00 85.44 309 LEU A CA 1
ATOM 2290 C C . LEU A 1 309 ? -12.232 -12.167 22.310 1.00 85.44 309 LEU A C 1
ATOM 2292 O O . LEU A 1 309 ? -13.169 -12.837 21.869 1.00 85.44 309 LEU A O 1
ATOM 2296 N N . VAL A 1 310 ? -10.965 -12.453 22.031 1.00 83.12 310 VAL A N 1
ATOM 2297 C CA . VAL A 1 310 ? -10.577 -13.615 21.233 1.00 83.12 310 VAL A CA 1
ATOM 2298 C C . VAL A 1 310 ? -10.537 -14.844 22.138 1.00 83.12 310 VAL A C 1
ATOM 2300 O O . VAL A 1 310 ? -9.651 -15.001 22.983 1.00 83.12 310 VAL A O 1
ATOM 2303 N N . VAL A 1 311 ? -11.517 -15.732 21.982 1.00 69.75 311 VAL A N 1
ATOM 2304 C CA . VAL A 1 311 ? -11.564 -17.014 22.694 1.00 69.75 311 VAL A CA 1
ATOM 2305 C C . VAL A 1 311 ? -10.662 -18.016 21.980 1.00 69.75 311 VAL A C 1
ATOM 2307 O O . VAL A 1 311 ? -10.799 -18.225 20.779 1.00 69.75 311 VAL A O 1
ATOM 2310 N N . ALA A 1 312 ? -9.747 -18.655 22.710 1.00 51.16 312 ALA A N 1
ATOM 2311 C CA . ALA A 1 312 ? -8.972 -19.763 22.161 1.00 51.16 312 ALA A CA 1
ATOM 2312 C C . ALA A 1 312 ? -9.922 -20.907 21.763 1.00 51.16 312 ALA A C 1
ATOM 2314 O O . ALA A 1 312 ? -10.656 -21.416 22.615 1.00 51.16 312 ALA A O 1
ATOM 2315 N N . SER A 1 313 ? -9.911 -21.273 20.480 1.00 38.47 313 SER A N 1
ATOM 2316 C CA . SER A 1 313 ? -10.559 -22.473 19.933 1.00 38.47 313 SER A CA 1
ATOM 2317 C C . SER A 1 313 ? -9.904 -23.755 20.437 1.00 38.47 313 SER A C 1
ATOM 2319 O O . SER A 1 313 ? -8.650 -23.787 20.442 1.00 38.47 313 SER A O 1
#